Protein AF-A0A1B6MHZ1-F1 (afdb_monomer)

Secondary structure (DSSP, 8-state):
----SSS----S---HHHHHHHHTHHHHHHHHHHHHHT---------------------HHHHHHHHHHHHHHHHHHHHHHHHHHHHHHHHHHHS-HHHHHHHTT--SSHHHHHHHHHHHHHHHHHHHGGGHHHHHHHHHHHHHHHHHHHHHHHHHHSTT-HHHHHHHHHHHHHHHHHHHHHHHHHHHS-HHHHHHHHHHHHSTT--S-HHHHHHHHHHHHHHHHHHHTS-HHHHHTT----PPPPP-

Organism: NCBI:txid36148

Sequence (248 aa):
MNYHSSFKIFRVLHSSCYQRLCLSQLVGIQNVLCPVQNRPICLSKSCRGIATQKSTAVDGNIFKRTLKKIKFYTIDKSRMKVLGYYLYESVADKVPHIWFFKEMSLPDTFNSWFLVTELHVWMLMVKAMELGNNGRVIRNYIVEAMWADVSMKSRKLGAENYSAAREQTKLLGDQFQAALVTYDEGLLSDDKVLASALWRRFFERSCNDPKNLETMVKYVRMQMKYLDNLTEEDYRACHIKWLPPEKT

Mean predicted aligned error: 11.42 Å

Structure (mmCIF, N/CA/C/O backbone):
data_AF-A0A1B6MHZ1-F1
#
_entry.id   AF-A0A1B6MHZ1-F1
#
loop_
_atom_site.group_PDB
_atom_site.id
_atom_site.type_symbol
_atom_site.label_atom_id
_atom_site.label_alt_id
_atom_site.label_comp_id
_atom_site.label_asym_id
_atom_site.label_entity_id
_atom_site.label_seq_id
_atom_site.pdbx_PDB_ins_code
_atom_site.Cartn_x
_atom_site.Cartn_y
_atom_site.Cartn_z
_atom_site.occupancy
_atom_site.B_iso_or_equiv
_atom_site.auth_seq_id
_atom_site.auth_comp_id
_atom_site.auth_asym_id
_atom_site.auth_atom_id
_atom_site.pdbx_PDB_model_num
ATOM 1 N N . MET A 1 1 ? 17.090 -32.712 19.665 1.00 34.84 1 MET A N 1
ATOM 2 C CA . MET A 1 1 ? 17.072 -31.235 19.553 1.00 34.84 1 MET A CA 1
ATOM 3 C C . MET A 1 1 ? 15.892 -30.851 18.671 1.00 34.84 1 MET A C 1
ATOM 5 O O . MET A 1 1 ? 15.762 -31.384 17.580 1.00 34.84 1 MET A O 1
ATOM 9 N N . ASN A 1 2 ? 14.957 -30.080 19.225 1.00 26.25 2 ASN A N 1
ATOM 10 C CA . ASN A 1 2 ? 13.559 -30.003 18.790 1.00 26.25 2 ASN A CA 1
ATOM 11 C C . ASN A 1 2 ? 13.337 -29.114 17.550 1.00 26.25 2 ASN A C 1
ATOM 13 O O . ASN A 1 2 ? 13.492 -27.902 17.632 1.00 26.25 2 ASN A O 1
ATOM 17 N N . TYR A 1 3 ? 12.850 -29.705 16.452 1.00 29.92 3 TYR A N 1
ATOM 18 C CA . TYR A 1 3 ? 12.348 -29.023 15.241 1.00 29.92 3 TYR A CA 1
ATOM 19 C C . TYR A 1 3 ? 10.860 -28.613 15.341 1.00 29.92 3 TYR A C 1
ATOM 21 O O . TYR A 1 3 ? 10.184 -28.417 14.335 1.00 29.92 3 TYR A O 1
ATOM 29 N N . HIS A 1 4 ? 10.311 -28.502 16.554 1.00 26.34 4 HIS A N 1
ATOM 30 C CA . HIS A 1 4 ? 8.862 -28.375 16.769 1.00 26.34 4 HIS A CA 1
ATOM 31 C C . HIS A 1 4 ? 8.370 -26.950 17.089 1.00 26.34 4 HIS A C 1
ATOM 33 O O . HIS A 1 4 ? 7.210 -26.768 17.452 1.00 26.34 4 HIS A O 1
ATOM 39 N N . SER A 1 5 ? 9.220 -25.929 16.916 1.00 27.47 5 SER A N 1
ATOM 40 C CA . SER A 1 5 ? 8.902 -24.549 17.328 1.00 27.47 5 SER A CA 1
ATOM 41 C C . SER A 1 5 ? 8.625 -23.550 16.192 1.00 27.47 5 SER A C 1
ATOM 43 O O . SER A 1 5 ? 8.200 -22.440 16.493 1.00 27.47 5 SER A O 1
ATOM 45 N N . SER A 1 6 ? 8.774 -23.903 14.907 1.00 30.80 6 SER A N 1
ATOM 46 C CA . SER A 1 6 ? 8.676 -22.909 13.808 1.00 30.80 6 SER A CA 1
ATOM 47 C C . SER A 1 6 ? 7.353 -22.855 13.031 1.00 30.80 6 SER A C 1
ATOM 49 O O . SER A 1 6 ? 7.231 -22.046 12.121 1.00 30.80 6 SER A O 1
ATOM 51 N N . PHE A 1 7 ? 6.330 -23.640 13.383 1.00 29.94 7 PHE A N 1
ATOM 52 C CA . PHE A 1 7 ? 5.068 -23.685 12.613 1.00 29.94 7 PHE A CA 1
ATOM 53 C C . PHE A 1 7 ? 3.842 -23.069 13.313 1.00 29.94 7 PHE A C 1
ATOM 55 O O . PHE A 1 7 ? 2.716 -23.219 12.846 1.00 29.94 7 PHE A O 1
ATOM 62 N N . LYS A 1 8 ? 4.031 -22.328 14.413 1.00 28.33 8 LYS A N 1
ATOM 63 C CA . LYS A 1 8 ? 2.938 -21.665 15.158 1.00 28.33 8 LYS A CA 1
ATOM 64 C C . LYS A 1 8 ? 2.887 -20.141 14.950 1.00 28.33 8 LYS A C 1
ATOM 66 O O . LYS A 1 8 ? 2.736 -19.396 15.910 1.00 28.33 8 LYS A O 1
ATOM 71 N N . ILE A 1 9 ? 2.988 -19.671 13.703 1.00 36.91 9 ILE A N 1
ATOM 72 C CA . ILE A 1 9 ? 2.700 -18.261 13.334 1.00 36.91 9 ILE A CA 1
ATOM 73 C C . ILE A 1 9 ? 1.233 -18.082 12.864 1.00 36.91 9 ILE A C 1
ATOM 75 O O . ILE A 1 9 ? 0.748 -16.971 12.671 1.00 36.91 9 ILE A O 1
ATOM 79 N N . PHE A 1 10 ? 0.463 -19.168 12.765 1.00 38.47 10 PHE A N 1
ATOM 80 C CA . PHE A 1 10 ? -0.905 -19.157 12.244 1.00 38.47 10 PHE A CA 1
ATOM 81 C C . PHE A 1 10 ? -1.965 -19.031 13.343 1.00 38.47 10 PHE A C 1
ATOM 83 O O . PHE A 1 10 ? -2.423 -20.050 13.858 1.00 38.47 10 PHE A O 1
ATOM 90 N N . ARG A 1 11 ? -2.365 -17.793 13.696 1.00 36.94 11 ARG A N 1
ATOM 91 C CA . ARG A 1 11 ? -3.705 -17.481 14.266 1.00 36.94 11 ARG A CA 1
ATOM 92 C C . ARG A 1 11 ? -4.029 -15.986 14.466 1.00 36.94 11 ARG A C 1
ATOM 94 O O . ARG A 1 11 ? -4.792 -15.657 15.364 1.00 36.94 11 ARG A O 1
ATOM 101 N N . VAL A 1 12 ? -3.486 -15.063 13.668 1.00 42.44 12 VAL A N 1
ATOM 102 C CA . VAL A 1 12 ? -3.711 -13.620 13.929 1.00 42.44 12 VAL A CA 1
ATOM 103 C C . VAL A 1 12 ? -5.067 -13.097 13.411 1.00 42.44 12 VAL A C 1
ATOM 105 O O . VAL A 1 12 ? -5.604 -12.170 13.994 1.00 42.44 12 VAL A O 1
ATOM 108 N N . LEU A 1 13 ? -5.710 -13.696 12.398 1.00 44.62 13 LEU A N 1
ATOM 109 C CA . LEU A 1 13 ? -6.802 -13.006 11.676 1.00 44.62 13 LEU A CA 1
ATOM 110 C C . LEU A 1 13 ? -8.110 -13.803 11.540 1.00 44.62 13 LEU A C 1
ATOM 112 O O . LEU A 1 13 ? -8.674 -13.904 10.456 1.00 44.62 13 LEU A O 1
ATOM 116 N N . HIS A 1 14 ? -8.634 -14.352 12.640 1.00 44.50 14 HIS A N 1
ATOM 117 C CA . HIS A 1 14 ? -9.940 -15.039 12.643 1.00 44.50 14 HIS A CA 1
ATOM 118 C C . HIS A 1 14 ? -11.071 -14.191 13.251 1.00 44.50 14 HIS A C 1
ATOM 120 O O . HIS A 1 14 ? -11.990 -14.714 13.882 1.00 44.50 14 HIS A O 1
ATOM 126 N N . SER A 1 15 ? -11.017 -12.867 13.081 1.00 45.00 15 SER A N 1
ATOM 127 C CA . SER A 1 15 ? -12.182 -12.020 13.334 1.00 45.00 15 SER A CA 1
ATOM 128 C C . SER A 1 15 ? -13.039 -11.988 12.074 1.00 45.00 15 SER A C 1
ATOM 130 O O . SER A 1 15 ? -12.616 -11.496 11.028 1.00 45.00 15 SER A O 1
ATOM 132 N N . SER A 1 16 ? -14.286 -12.447 12.187 1.00 40.91 16 SER A N 1
ATOM 133 C CA . SER A 1 16 ? -15.344 -12.347 11.168 1.00 40.91 16 SER A CA 1
ATOM 134 C C . SER A 1 16 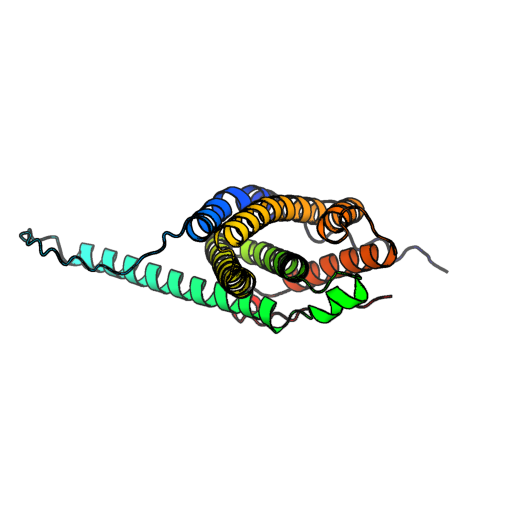? -15.592 -10.916 10.648 1.00 40.91 16 SER A C 1
ATOM 136 O O . SER A 1 16 ? -16.350 -10.724 9.694 1.00 40.91 16 SER A O 1
ATOM 138 N N . CYS A 1 17 ? -14.953 -9.913 11.262 1.00 41.97 17 CYS A N 1
ATOM 139 C CA . CYS A 1 17 ? -14.875 -8.539 10.791 1.00 41.97 17 CYS A CA 1
ATOM 140 C C . CYS A 1 17 ? -14.034 -8.421 9.499 1.00 41.97 17 CYS A C 1
AT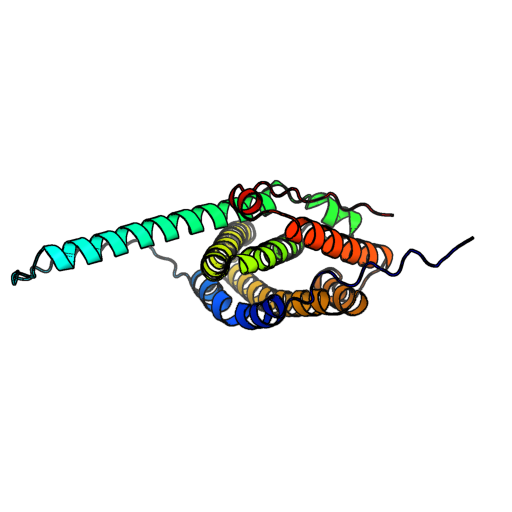OM 142 O O . CYS A 1 17 ? -14.541 -7.899 8.508 1.00 41.97 17 CYS A O 1
ATOM 144 N N . TYR A 1 18 ? -12.814 -8.979 9.436 1.00 48.97 18 TYR A N 1
ATOM 145 C CA . TYR A 1 18 ? -11.922 -8.829 8.266 1.00 48.97 18 TYR A CA 1
ATOM 146 C C . TYR A 1 18 ? -12.472 -9.491 6.999 1.00 48.97 18 TYR A C 1
ATOM 148 O O . TYR A 1 18 ? -12.428 -8.891 5.924 1.00 48.97 18 TYR A O 1
ATOM 156 N N . GLN A 1 19 ? -13.082 -10.674 7.125 1.00 40.59 19 GLN A N 1
ATOM 157 C CA . GLN A 1 19 ? -13.708 -11.383 6.000 1.00 40.59 19 GLN A CA 1
ATOM 158 C C . GLN A 1 19 ? -14.839 -10.577 5.335 1.00 40.59 19 GLN A C 1
ATOM 160 O O . GLN A 1 19 ? -14.971 -10.596 4.114 1.00 40.59 19 GLN A O 1
ATOM 165 N N . ARG A 1 20 ? -15.636 -9.818 6.105 1.00 42.94 20 ARG A N 1
ATOM 166 C CA . ARG A 1 20 ? -16.664 -8.919 5.538 1.00 42.94 20 ARG A CA 1
ATOM 167 C C . ARG A 1 20 ? -16.081 -7.607 5.007 1.00 42.94 20 ARG A C 1
ATOM 169 O O . ARG A 1 20 ? -16.671 -6.995 4.118 1.00 42.94 20 ARG A O 1
ATOM 176 N N . LEU A 1 21 ? -14.953 -7.148 5.552 1.00 49.34 21 LEU A N 1
ATOM 177 C CA . LEU A 1 21 ? -14.320 -5.880 5.178 1.00 49.34 21 LEU A CA 1
ATOM 178 C C . LEU A 1 21 ? -13.600 -5.975 3.821 1.00 49.34 21 LEU A C 1
ATOM 180 O O . LEU A 1 21 ? -13.764 -5.052 3.020 1.00 49.34 21 LEU A O 1
ATOM 184 N N . CYS A 1 22 ? -12.917 -7.091 3.539 1.00 49.44 22 CYS A N 1
ATOM 185 C CA . CYS A 1 22 ? -12.201 -7.394 2.289 1.00 49.44 22 CYS A CA 1
ATOM 186 C C . CYS A 1 22 ? -13.099 -7.294 1.033 1.00 49.44 22 CYS A C 1
ATOM 188 O O . CYS A 1 22 ? -12.848 -6.487 0.138 1.00 49.44 22 CYS A O 1
ATOM 190 N N . LEU A 1 23 ? -14.242 -7.992 1.007 1.00 45.66 23 LEU A N 1
ATOM 191 C CA . LEU A 1 23 ? -15.153 -7.989 -0.153 1.00 45.66 23 LEU A CA 1
ATOM 192 C C . LEU A 1 23 ? -15.832 -6.625 -0.402 1.00 45.66 23 LEU A C 1
ATOM 194 O O . LEU A 1 23 ? -16.291 -6.341 -1.506 1.00 45.66 23 LEU A O 1
ATOM 198 N N . SER A 1 24 ? -15.870 -5.745 0.608 1.00 50.06 24 SER A N 1
ATOM 199 C CA . SER A 1 24 ? -16.465 -4.401 0.512 1.00 50.06 24 SER A CA 1
ATOM 200 C C . SER A 1 24 ? -15.497 -3.311 0.024 1.00 50.06 24 SER A C 1
ATOM 202 O O . SER A 1 24 ? -15.879 -2.138 -0.069 1.00 50.06 24 SER A O 1
ATOM 204 N N . GLN A 1 25 ? -14.234 -3.656 -0.256 1.00 53.06 25 GLN A N 1
ATOM 205 C CA . GLN A 1 25 ? -13.222 -2.693 -0.695 1.00 53.06 25 GLN A CA 1
ATOM 206 C C . GLN A 1 25 ? -13.478 -2.188 -2.126 1.00 53.06 25 GLN A C 1
ATOM 208 O O . GLN A 1 25 ? -13.427 -0.979 -2.354 1.00 53.06 25 GLN A O 1
ATOM 213 N N . LEU A 1 26 ? -13.857 -3.068 -3.057 1.00 53.00 26 LEU A N 1
ATOM 214 C CA . LEU A 1 26 ? -13.922 -2.757 -4.495 1.00 53.00 26 LEU A CA 1
ATOM 215 C C . LEU A 1 26 ? -14.947 -1.664 -4.855 1.00 53.00 26 LEU A C 1
ATOM 217 O O . LEU A 1 26 ? -14.612 -0.701 -5.545 1.00 53.00 26 LEU A O 1
ATOM 221 N N . VAL A 1 27 ? -16.175 -1.742 -4.326 1.00 51.81 27 VAL A N 1
ATOM 222 C CA . VAL A 1 27 ? -17.260 -0.790 -4.663 1.00 51.81 27 VAL A CA 1
ATOM 223 C C . VAL A 1 27 ? -16.934 0.636 -4.196 1.00 51.81 27 VAL A C 1
ATOM 225 O O . VAL A 1 27 ? -17.262 1.623 -4.853 1.00 51.81 27 VAL A O 1
ATOM 228 N N . GLY A 1 28 ? -16.257 0.769 -3.051 1.00 53.50 28 GLY A N 1
ATOM 229 C CA . GLY A 1 28 ? -15.839 2.071 -2.530 1.00 53.50 28 GLY A CA 1
ATOM 230 C C . GLY A 1 28 ? -14.651 2.664 -3.285 1.00 53.50 28 GLY A C 1
ATOM 231 O O . GLY A 1 28 ? -14.588 3.880 -3.450 1.00 53.50 28 GLY A O 1
ATOM 232 N N . ILE A 1 29 ? -13.730 1.820 -3.755 1.00 55.66 29 ILE A N 1
ATOM 233 C CA . ILE A 1 29 ? -12.496 2.259 -4.409 1.00 55.66 29 ILE A CA 1
ATOM 234 C C . ILE A 1 29 ? -12.732 2.637 -5.874 1.00 55.66 29 ILE A C 1
ATOM 236 O O . ILE A 1 29 ? -12.160 3.626 -6.326 1.00 55.66 29 ILE A O 1
ATOM 240 N N . GLN A 1 30 ? -13.633 1.958 -6.594 1.00 56.00 30 GLN A N 1
ATOM 241 C CA . GLN A 1 30 ? -14.040 2.373 -7.947 1.00 56.00 30 GLN A CA 1
ATOM 242 C C . GLN A 1 30 ? -14.527 3.833 -7.982 1.00 56.00 30 GLN A C 1
ATOM 244 O O . GLN A 1 30 ? -14.142 4.598 -8.863 1.00 56.00 30 GLN A O 1
ATOM 249 N N . ASN A 1 31 ? -15.269 4.267 -6.958 1.00 52.09 31 ASN A N 1
ATOM 250 C CA . ASN A 1 31 ? -15.732 5.653 -6.831 1.00 52.09 31 ASN A CA 1
ATOM 251 C C . ASN A 1 31 ? -14.603 6.676 -6.576 1.00 52.09 31 ASN A C 1
ATOM 253 O O . ASN A 1 31 ? -14.802 7.863 -6.827 1.00 52.09 31 ASN A O 1
ATOM 257 N N . VAL A 1 32 ? -13.428 6.246 -6.097 1.00 56.72 32 VAL A N 1
ATOM 258 C CA . VAL A 1 32 ? -12.228 7.090 -5.907 1.00 56.72 32 VAL A CA 1
ATOM 259 C C . VAL A 1 32 ? -11.316 7.045 -7.141 1.00 56.72 32 VAL A C 1
ATOM 261 O O . VAL A 1 32 ? -10.732 8.061 -7.515 1.00 56.72 32 VAL A O 1
ATOM 264 N N . LEU A 1 33 ? -11.240 5.891 -7.808 1.00 55.97 33 LEU A N 1
ATOM 265 C CA . LEU A 1 33 ? -10.479 5.673 -9.040 1.00 55.97 33 LEU A CA 1
ATOM 266 C C . LEU A 1 33 ? -11.044 6.477 -10.216 1.00 55.97 33 LEU A C 1
ATOM 268 O O . LEU A 1 33 ? -10.302 7.192 -10.893 1.00 55.97 33 LEU A O 1
ATOM 272 N N . CYS A 1 34 ? -12.360 6.416 -10.442 1.00 50.91 34 CYS A N 1
ATOM 273 C CA . CYS A 1 34 ? -12.983 7.024 -11.619 1.00 50.91 34 CYS A CA 1
ATOM 274 C C . CYS A 1 34 ? -12.780 8.554 -11.723 1.00 50.91 34 CYS A C 1
ATOM 276 O O . CYS A 1 34 ? -12.429 9.015 -12.810 1.00 50.91 34 CYS A O 1
ATOM 278 N N . PRO A 1 35 ? -12.919 9.371 -10.656 1.00 50.03 35 PRO A N 1
ATOM 279 C CA . PRO A 1 35 ? -12.680 10.817 -10.726 1.00 50.03 35 PRO A CA 1
ATOM 280 C C . PRO A 1 35 ? -11.219 11.201 -10.982 1.00 50.03 35 PRO A C 1
ATOM 282 O O . PRO A 1 35 ? -10.955 12.290 -11.492 1.00 50.03 35 PRO A O 1
ATOM 285 N N . VAL A 1 36 ? -10.259 10.346 -10.609 1.00 48.38 36 VAL A N 1
ATOM 286 C CA . VAL A 1 36 ? -8.835 10.588 -10.882 1.00 48.38 36 VAL A CA 1
ATOM 287 C C . VAL A 1 36 ? -8.483 10.183 -12.316 1.00 48.38 36 VAL A C 1
ATOM 289 O O . VAL A 1 36 ? -7.811 10.942 -13.008 1.00 48.38 36 VAL A O 1
ATOM 292 N N . GLN A 1 37 ? -9.019 9.061 -12.801 1.00 47.81 37 GLN A N 1
ATOM 293 C CA . GLN A 1 37 ? -8.809 8.554 -14.166 1.00 47.81 37 GLN A CA 1
ATOM 294 C C . GLN A 1 37 ? -9.554 9.359 -15.257 1.00 47.81 37 GLN A C 1
ATOM 296 O O . GLN A 1 37 ? -9.123 9.395 -16.416 1.00 47.81 37 GLN A O 1
ATOM 301 N N . ASN A 1 38 ? -10.661 10.022 -14.897 1.00 45.50 38 ASN A N 1
ATOM 302 C CA . ASN A 1 38 ? -11.518 10.791 -15.811 1.00 45.50 38 ASN A CA 1
ATOM 303 C C . ASN A 1 38 ? -11.588 12.290 -15.497 1.00 45.50 38 ASN A C 1
ATOM 305 O O . ASN A 1 38 ? -12.514 12.956 -15.958 1.00 45.50 38 ASN A O 1
ATOM 309 N N . ARG A 1 39 ? -10.641 12.847 -14.731 1.00 46.53 39 ARG A N 1
ATOM 310 C CA . ARG A 1 39 ? -10.655 14.283 -14.426 1.00 46.53 39 ARG A CA 1
ATOM 311 C C . ARG A 1 39 ? -10.520 15.087 -15.738 1.00 46.53 39 ARG A C 1
ATOM 313 O O . ARG A 1 39 ? -9.490 14.957 -16.402 1.00 46.53 39 ARG A O 1
ATOM 320 N N . PRO A 1 40 ? -11.527 15.884 -16.149 1.00 37.84 40 PRO A N 1
ATOM 321 C CA . PRO A 1 40 ? -11.420 16.689 -17.359 1.00 37.84 40 PRO A CA 1
ATOM 322 C C . PRO A 1 40 ? -10.354 17.774 -17.176 1.00 37.84 40 PRO A C 1
ATOM 324 O O . PRO A 1 40 ? -10.155 18.292 -16.073 1.00 37.84 40 PRO A O 1
ATOM 327 N N . ILE A 1 41 ? -9.675 18.129 -18.270 1.00 40.53 41 ILE A N 1
ATOM 328 C CA . ILE A 1 41 ? -8.767 19.278 -18.328 1.00 40.53 41 ILE A CA 1
ATOM 329 C C . ILE A 1 41 ? -9.628 20.535 -18.178 1.00 40.53 41 ILE A C 1
ATOM 331 O O . ILE A 1 41 ? -10.170 21.054 -19.150 1.00 40.53 41 ILE A O 1
ATOM 335 N N . CYS A 1 42 ? -9.805 21.018 -16.952 1.00 36.41 42 CYS A N 1
ATOM 336 C CA . CYS A 1 42 ? -10.479 22.290 -16.733 1.00 36.41 42 CYS A CA 1
ATOM 337 C C . CYS A 1 42 ? -9.502 23.440 -17.004 1.00 36.41 42 CYS A C 1
ATOM 339 O O . CYS A 1 42 ? -8.763 23.861 -16.115 1.00 36.41 42 CYS A O 1
ATOM 341 N N . LEU A 1 43 ? -9.543 23.979 -18.227 1.00 36.59 43 LEU A N 1
ATOM 342 C CA . LEU A 1 43 ? -9.277 25.398 -18.463 1.00 36.59 43 LEU A CA 1
ATOM 343 C C . LEU A 1 43 ? -10.371 26.187 -17.738 1.00 36.59 43 LEU A C 1
ATOM 345 O O . LEU A 1 43 ? -11.563 25.993 -17.977 1.00 36.59 43 LEU A O 1
ATOM 349 N N . SER A 1 44 ? -9.967 27.039 -16.804 1.00 32.00 44 SER A N 1
ATOM 350 C CA . SER A 1 44 ? -10.877 27.863 -16.022 1.00 32.00 44 SER A CA 1
ATOM 351 C C . SER A 1 44 ? -11.709 28.773 -16.931 1.00 32.00 44 SER A C 1
ATOM 353 O O . SER A 1 44 ? -11.193 29.665 -17.600 1.00 32.00 44 SER A O 1
ATOM 355 N N . LYS A 1 45 ? -13.033 28.607 -16.905 1.00 33.59 45 LYS A N 1
ATOM 356 C CA . LYS A 1 45 ? -13.968 29.694 -17.209 1.00 33.59 45 LYS A CA 1
ATOM 357 C C . LYS A 1 45 ? -15.015 29.749 -16.107 1.00 33.59 45 LYS A C 1
ATOM 359 O O . LYS A 1 45 ? -15.867 28.879 -15.972 1.00 33.59 45 LYS A O 1
ATOM 364 N N . SER A 1 46 ? -14.865 30.770 -15.272 1.00 29.17 46 SER A N 1
ATOM 365 C CA . SER A 1 46 ? -15.816 31.154 -14.237 1.00 29.17 46 SER A CA 1
ATOM 366 C C . SER A 1 46 ? -17.022 31.810 -14.905 1.00 29.17 46 SER A C 1
ATOM 368 O O . SER A 1 46 ? -16.885 32.875 -15.504 1.00 29.17 46 SER A O 1
ATOM 370 N N . CYS A 1 47 ? -18.197 31.193 -14.798 1.00 30.89 47 CYS A N 1
ATOM 371 C CA . CYS A 1 47 ? -19.468 31.848 -15.090 1.00 30.89 47 CYS A CA 1
ATOM 372 C C . CYS A 1 47 ? -20.160 32.152 -13.758 1.00 30.89 47 CYS A C 1
ATOM 374 O O . CYS A 1 47 ? -20.624 31.252 -13.059 1.00 30.89 47 CYS A O 1
ATOM 376 N N . ARG A 1 48 ? -20.203 33.440 -13.401 1.00 29.36 48 ARG A N 1
ATOM 377 C CA . ARG A 1 48 ? -21.049 33.978 -12.332 1.00 29.36 48 ARG A CA 1
ATOM 378 C C . ARG A 1 48 ? -22.444 34.221 -12.907 1.00 29.36 48 ARG A C 1
ATOM 380 O O . ARG A 1 48 ? -22.602 35.087 -13.759 1.00 29.36 48 ARG A O 1
ATOM 387 N N . GLY A 1 49 ? -23.435 33.478 -12.425 1.00 29.58 49 GLY A N 1
ATOM 388 C CA . GLY A 1 49 ? -24.855 33.775 -12.607 1.00 29.58 49 GLY A CA 1
ATOM 389 C C . GLY A 1 49 ? -25.489 34.004 -11.239 1.00 29.58 49 GLY A C 1
ATOM 390 O O . GLY A 1 49 ? -25.444 33.122 -10.386 1.00 29.58 49 GLY A O 1
ATOM 391 N N . ILE A 1 50 ? -26.017 35.206 -11.015 1.00 37.44 50 ILE A N 1
ATOM 392 C CA . ILE A 1 50 ? -26.754 35.592 -9.807 1.00 37.44 50 ILE A CA 1
ATOM 393 C C . ILE A 1 50 ? -28.218 35.198 -10.020 1.00 37.44 50 ILE A C 1
ATOM 395 O O . ILE A 1 50 ? -28.822 35.624 -11.000 1.00 37.44 50 ILE A O 1
ATOM 399 N N . ALA A 1 51 ? -28.794 34.423 -9.100 1.00 32.50 51 ALA A N 1
ATOM 400 C CA . ALA A 1 51 ? -30.234 34.200 -9.033 1.00 32.50 51 ALA A CA 1
ATOM 401 C C . ALA A 1 51 ? -30.735 34.485 -7.611 1.00 32.50 51 ALA A C 1
ATOM 403 O O . ALA A 1 51 ? -30.336 33.842 -6.641 1.00 32.50 51 ALA A O 1
ATOM 404 N N . THR A 1 52 ? -31.598 35.490 -7.513 1.00 36.41 52 THR A N 1
ATOM 405 C CA . THR A 1 52 ? -32.295 35.949 -6.310 1.00 36.41 52 THR A CA 1
ATOM 406 C C . THR A 1 52 ? -33.494 35.039 -6.036 1.00 36.41 52 THR A C 1
ATOM 408 O O . THR A 1 52 ? -34.308 34.846 -6.937 1.00 36.41 52 THR A O 1
ATOM 411 N N . GLN A 1 53 ? -33.671 34.532 -4.809 1.00 34.88 53 GLN A N 1
ATOM 412 C CA . GLN A 1 53 ? -34.954 33.951 -4.382 1.00 34.88 53 GLN A CA 1
ATOM 413 C C . GLN A 1 53 ? -35.350 34.354 -2.956 1.00 34.88 53 GLN A C 1
ATOM 415 O O . GLN A 1 53 ? -34.521 34.481 -2.057 1.00 34.88 53 GLN A O 1
ATOM 420 N N . LYS A 1 54 ? -36.661 34.598 -2.826 1.00 32.03 54 LYS A N 1
ATOM 421 C CA . LYS A 1 54 ? -37.415 35.148 -1.693 1.00 32.03 54 LYS A CA 1
ATOM 422 C C . LYS A 1 54 ? -37.396 34.232 -0.464 1.00 32.03 54 LYS A C 1
ATOM 424 O O . LYS A 1 54 ? -37.554 33.021 -0.580 1.00 32.03 54 LYS A O 1
ATOM 429 N N . SER A 1 55 ? -37.282 34.846 0.713 1.00 32.75 55 SER A N 1
ATOM 430 C CA . SER A 1 55 ? -37.369 34.206 2.025 1.00 32.75 55 SER A CA 1
ATOM 431 C C . SER A 1 55 ? -38.816 33.868 2.398 1.00 32.75 55 SER A C 1
ATOM 433 O O . SER A 1 55 ? -39.684 34.737 2.437 1.00 32.75 55 SER A O 1
ATOM 435 N N . THR A 1 56 ? -39.065 32.608 2.746 1.00 37.19 56 THR A N 1
ATOM 436 C CA . THR A 1 56 ? -40.154 32.229 3.656 1.00 37.19 56 THR A CA 1
ATOM 437 C C . THR A 1 56 ? -39.517 31.833 4.986 1.00 37.19 56 THR A C 1
ATOM 439 O O . THR A 1 56 ? -38.476 31.174 5.017 1.00 37.19 56 THR A O 1
ATOM 442 N N . ALA A 1 57 ? -40.065 32.346 6.088 1.00 48.69 57 ALA A N 1
ATOM 443 C CA . ALA A 1 57 ? -39.491 32.206 7.420 1.00 48.69 57 ALA A CA 1
ATOM 444 C C . ALA A 1 57 ? -39.545 30.739 7.877 1.00 48.69 57 ALA A C 1
ATOM 446 O O . ALA A 1 57 ? -40.603 30.228 8.231 1.00 48.69 57 ALA A O 1
ATOM 447 N N . VAL A 1 58 ? -38.391 30.068 7.860 1.00 51.38 58 VAL A N 1
ATOM 448 C CA . VAL A 1 58 ? -38.206 28.744 8.465 1.00 51.38 58 VAL A CA 1
ATOM 449 C C . VAL A 1 58 ? -37.658 28.929 9.876 1.00 51.38 58 VAL A C 1
ATOM 451 O O . VAL A 1 58 ? -36.674 29.641 10.082 1.00 51.38 58 VAL A O 1
ATOM 454 N N . ASP A 1 59 ? -38.298 28.266 10.839 1.00 55.22 59 ASP A N 1
ATOM 455 C CA . ASP A 1 59 ? -37.985 28.300 12.266 1.00 55.22 59 ASP A CA 1
ATOM 456 C C . ASP A 1 59 ? -36.479 28.150 12.551 1.00 55.22 59 ASP A C 1
ATOM 458 O O . ASP A 1 59 ? -35.851 27.104 12.323 1.00 55.22 59 ASP A O 1
ATOM 462 N N . GLY A 1 60 ? -35.880 29.217 13.087 1.00 60.00 60 GLY A N 1
ATOM 463 C CA . GLY A 1 60 ? -34.430 29.357 13.234 1.00 60.00 60 GLY A CA 1
ATOM 464 C C . GLY A 1 60 ? -33.779 28.307 14.141 1.00 60.00 60 GLY A C 1
ATOM 465 O O . GLY A 1 60 ? -32.565 28.111 14.077 1.00 60.00 60 GLY A O 1
ATOM 466 N N . ASN A 1 61 ? -34.554 27.594 14.963 1.00 65.50 61 ASN A N 1
ATOM 467 C CA . ASN A 1 61 ? -34.042 26.567 15.871 1.00 65.50 61 ASN A CA 1
ATOM 468 C C . ASN A 1 61 ? -33.763 25.222 15.173 1.00 65.50 61 ASN A C 1
ATOM 470 O O . ASN A 1 61 ? -32.794 24.540 15.517 1.00 65.50 61 ASN A O 1
ATOM 474 N N . ILE A 1 62 ? -34.555 24.858 14.159 1.00 67.50 62 ILE A N 1
ATOM 475 C CA . ILE A 1 62 ? -34.331 23.647 13.352 1.00 67.50 62 ILE A CA 1
ATOM 476 C C . ILE A 1 62 ? -33.140 23.879 12.422 1.00 67.50 62 ILE A C 1
ATOM 478 O O . ILE A 1 62 ? -32.208 23.074 12.394 1.00 67.50 62 ILE A O 1
ATOM 482 N N . PHE A 1 63 ? -33.103 25.036 11.754 1.00 74.38 63 PHE A N 1
ATOM 483 C CA . PHE A 1 63 ? -32.006 25.392 10.855 1.00 74.38 63 PHE A CA 1
ATOM 484 C C . PHE A 1 63 ? -30.656 25.463 11.582 1.00 74.38 63 PHE A C 1
ATOM 486 O O . PHE A 1 63 ? -29.671 24.915 11.094 1.00 74.38 63 PHE A O 1
ATOM 493 N N . LYS A 1 64 ? -30.596 26.043 12.791 1.00 67.38 64 LYS A N 1
ATOM 494 C CA . LYS A 1 64 ? -29.363 26.084 13.604 1.00 67.38 64 LYS A CA 1
ATOM 495 C C . LYS A 1 64 ? -28.865 24.690 14.003 1.00 67.38 64 LYS A C 1
ATOM 497 O O . LYS A 1 64 ? -27.660 24.438 13.942 1.00 67.38 64 LYS A O 1
ATOM 502 N N . ARG A 1 65 ? -29.762 23.768 14.379 1.00 66.50 65 ARG A N 1
ATOM 503 C CA . ARG A 1 65 ? -29.401 22.376 14.723 1.00 66.50 65 ARG A CA 1
ATOM 504 C C . ARG A 1 65 ? -28.874 21.619 13.504 1.00 66.50 65 ARG A C 1
ATOM 506 O O . ARG A 1 65 ? -27.851 20.943 13.607 1.00 66.50 65 ARG A O 1
ATOM 513 N N . THR A 1 66 ? -29.525 21.781 12.355 1.00 72.38 66 THR A N 1
ATOM 514 C CA . THR A 1 66 ? -29.107 21.169 11.087 1.00 72.38 66 THR A CA 1
ATOM 515 C C . THR A 1 66 ? -27.769 21.740 10.609 1.00 72.38 66 THR A C 1
ATOM 517 O O . THR A 1 66 ? -26.862 20.975 10.294 1.00 72.38 66 THR A O 1
ATOM 520 N N . LEU A 1 67 ? -27.570 23.060 10.677 1.00 70.69 67 LEU A N 1
ATOM 521 C CA . LEU A 1 67 ? -26.300 23.717 10.343 1.00 70.69 67 LEU A CA 1
ATOM 522 C C . LEU A 1 67 ? -25.147 23.286 11.257 1.00 70.69 67 LEU A C 1
ATOM 524 O O . LEU A 1 67 ? -24.033 23.095 10.776 1.00 70.69 67 LEU A O 1
ATOM 528 N N . LYS A 1 68 ? -25.386 23.101 12.563 1.00 66.44 68 LYS A N 1
ATOM 529 C CA . LYS A 1 68 ? -24.358 22.615 13.500 1.00 66.44 68 LYS A CA 1
ATOM 530 C C . LYS A 1 68 ? -23.938 21.179 13.176 1.00 66.44 68 LYS A C 1
ATOM 532 O O . LYS A 1 68 ? -22.744 20.892 13.186 1.00 66.44 68 LYS A O 1
ATOM 537 N N . LYS A 1 69 ? -24.895 20.304 12.844 1.00 62.19 69 LYS A N 1
ATOM 538 C CA . LYS A 1 69 ? -24.615 18.930 12.391 1.00 62.19 69 LYS A CA 1
ATOM 539 C C . LYS A 1 69 ? -23.832 18.918 11.078 1.00 62.19 69 LYS A C 1
ATOM 541 O O . LYS A 1 69 ? -22.845 18.199 10.984 1.00 62.19 69 LYS A O 1
ATOM 546 N N . ILE A 1 70 ? -24.215 19.762 10.115 1.00 68.12 70 ILE A N 1
ATOM 547 C CA . ILE A 1 70 ? -23.488 19.925 8.849 1.00 68.12 70 ILE A CA 1
ATOM 548 C C . ILE A 1 70 ? -22.056 20.404 9.117 1.00 68.12 70 ILE A C 1
ATOM 550 O O . ILE A 1 70 ? -21.118 19.769 8.648 1.00 68.12 70 ILE A O 1
ATOM 554 N N . LYS A 1 71 ? -21.862 21.453 9.930 1.00 65.50 71 LYS A N 1
ATOM 555 C CA . LYS A 1 71 ? -20.523 21.954 10.286 1.00 65.50 71 LYS A CA 1
ATOM 556 C C . LYS A 1 71 ? -19.667 20.884 10.967 1.00 65.50 71 LYS A C 1
ATOM 558 O O . LYS A 1 71 ? -18.532 20.673 10.550 1.00 65.50 71 LYS A O 1
ATOM 563 N N . PHE A 1 72 ? -20.203 20.179 11.965 1.00 59.91 72 PHE A N 1
ATOM 564 C CA . PHE A 1 72 ? -19.479 19.110 12.659 1.00 59.91 72 PHE A CA 1
ATOM 565 C C . PHE A 1 72 ? -19.069 17.985 11.698 1.00 59.91 72 PHE A C 1
ATOM 567 O O . PHE A 1 72 ? -17.899 17.623 11.652 1.00 59.91 72 PHE A O 1
ATOM 574 N N . TYR A 1 73 ? -19.997 17.521 10.856 1.00 66.12 73 TYR A N 1
ATOM 575 C CA . TYR A 1 73 ? -19.721 16.516 9.829 1.00 66.12 73 TYR A CA 1
ATOM 576 C C . TYR A 1 73 ? -18.648 16.977 8.825 1.00 66.12 73 TYR A C 1
ATOM 578 O O . TYR A 1 73 ? -17.750 16.216 8.474 1.00 66.12 73 TYR A O 1
ATOM 586 N N . THR A 1 74 ? -18.684 18.242 8.386 1.00 68.94 74 THR A N 1
ATOM 587 C CA . THR A 1 74 ? -17.665 18.790 7.469 1.00 68.94 74 THR A CA 1
ATOM 588 C C . THR A 1 74 ? -16.280 18.929 8.107 1.00 68.94 74 THR A C 1
ATOM 590 O O . THR A 1 74 ? -15.273 18.743 7.420 1.00 68.94 74 THR A O 1
ATOM 593 N N . ILE A 1 75 ? -16.215 19.217 9.413 1.00 70.50 75 ILE A N 1
ATOM 594 C CA . ILE A 1 75 ? -14.958 19.273 10.173 1.00 70.50 75 ILE A CA 1
ATOM 595 C C . ILE A 1 75 ? -14.388 17.861 10.319 1.00 70.50 75 ILE A C 1
ATOM 597 O O . ILE A 1 75 ? -13.211 17.646 10.041 1.00 70.50 75 ILE A O 1
ATOM 601 N N . ASP A 1 76 ? -15.227 16.895 10.686 1.00 80.19 76 ASP A N 1
ATOM 602 C CA . ASP A 1 76 ? -14.845 15.492 10.852 1.00 80.19 76 ASP A CA 1
ATOM 603 C C . ASP A 1 76 ? -14.307 14.891 9.541 1.00 80.19 76 ASP A C 1
ATOM 605 O O . ASP A 1 76 ? -13.208 14.337 9.497 1.00 80.19 76 ASP A O 1
ATOM 609 N N . LYS A 1 77 ? -14.993 15.153 8.422 1.00 84.00 77 LYS A N 1
ATOM 610 C CA . LYS A 1 77 ? -14.537 14.760 7.081 1.00 84.00 77 LYS A CA 1
ATOM 611 C C . LYS A 1 77 ? -13.193 15.390 6.699 1.00 84.00 77 LYS A C 1
ATOM 613 O O . LYS A 1 77 ? -12.332 14.704 6.152 1.00 84.00 77 LYS A O 1
ATOM 618 N N . SER A 1 78 ? -12.991 16.676 6.994 1.00 88.50 78 SER A N 1
ATOM 619 C CA . SER A 1 78 ? -11.714 17.359 6.734 1.00 88.50 78 SER A CA 1
ATOM 620 C C . SER A 1 78 ? -10.571 16.764 7.559 1.00 88.50 78 SER A C 1
ATOM 622 O O . SER A 1 78 ? -9.485 16.549 7.029 1.00 88.50 78 SER A O 1
ATOM 624 N N . ARG A 1 79 ? -10.818 16.428 8.833 1.00 91.56 79 ARG A N 1
ATOM 625 C CA . ARG A 1 79 ? -9.828 15.764 9.697 1.00 91.56 79 ARG A CA 1
ATOM 626 C C . ARG A 1 79 ? -9.463 14.377 9.178 1.00 91.56 79 ARG A C 1
ATOM 628 O O . ARG A 1 79 ? -8.283 14.052 9.126 1.00 91.56 79 ARG A O 1
ATOM 635 N N . MET A 1 80 ? -10.446 13.587 8.743 1.00 92.31 80 MET A N 1
ATOM 636 C CA . MET A 1 80 ? -10.195 12.279 8.123 1.00 92.31 80 MET A CA 1
ATOM 637 C C . MET A 1 80 ? -9.428 12.394 6.808 1.00 92.31 80 MET A C 1
ATOM 639 O O . MET A 1 80 ? -8.591 11.540 6.527 1.00 92.31 80 MET A O 1
ATOM 643 N N . LYS A 1 81 ? -9.679 13.449 6.022 1.00 94.38 81 LYS A N 1
ATOM 644 C CA . LYS A 1 81 ? -8.898 13.735 4.815 1.00 94.38 81 LYS A CA 1
ATOM 645 C C . LYS A 1 81 ? -7.439 14.000 5.151 1.00 94.38 81 LYS A C 1
ATOM 647 O O . LYS A 1 81 ? -6.572 13.339 4.598 1.00 94.38 81 LYS A O 1
ATOM 652 N N . VAL A 1 82 ? -7.182 14.928 6.070 1.00 95.38 82 VAL A N 1
ATOM 653 C CA . VAL A 1 82 ? -5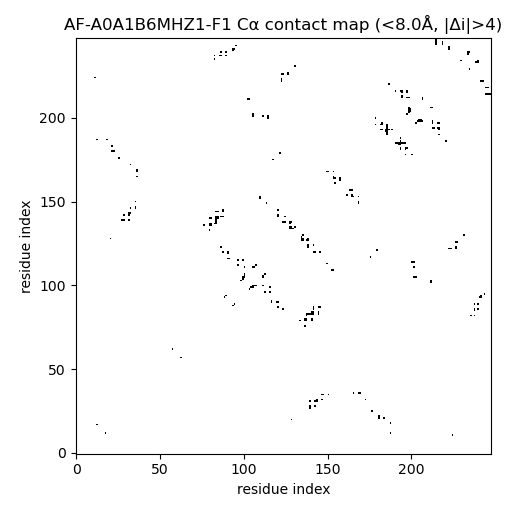.822 15.251 6.522 1.00 95.38 82 VAL A CA 1
ATOM 654 C C . VAL A 1 82 ? -5.116 13.997 7.043 1.00 95.38 82 VAL A C 1
ATOM 656 O O . VAL A 1 82 ? -4.005 13.706 6.617 1.00 95.38 82 VAL A O 1
ATOM 659 N N . LEU A 1 83 ? -5.796 13.202 7.874 1.00 96.12 83 LEU A N 1
ATOM 660 C CA . LEU A 1 83 ? -5.273 11.933 8.374 1.00 96.12 83 LEU A CA 1
ATOM 661 C C . LEU A 1 83 ? -4.927 10.952 7.241 1.00 96.12 83 LEU A C 1
ATOM 663 O O . LEU A 1 83 ? -3.824 10.425 7.214 1.00 96.12 83 LEU A O 1
ATOM 667 N N . GLY A 1 84 ? -5.832 10.726 6.284 1.00 96.25 84 GLY A N 1
ATOM 668 C CA . GLY A 1 84 ? -5.572 9.828 5.154 1.00 96.25 84 GLY A CA 1
ATOM 669 C C . GLY A 1 84 ? -4.363 10.251 4.311 1.00 96.25 84 GLY A C 1
ATOM 670 O O . GLY A 1 84 ? -3.591 9.401 3.876 1.00 96.25 84 GLY A O 1
ATOM 671 N N . TYR A 1 85 ? -4.159 11.558 4.135 1.00 97.19 85 TYR A N 1
ATOM 672 C CA . TYR A 1 85 ? -2.997 12.097 3.425 1.00 97.19 85 TYR A CA 1
ATOM 673 C C . TYR A 1 85 ? -1.694 11.914 4.214 1.00 97.19 85 TYR A C 1
ATOM 675 O O . TYR A 1 85 ? -0.714 11.464 3.631 1.00 97.19 85 TYR A O 1
ATOM 683 N N . TYR A 1 86 ? -1.684 12.177 5.525 1.00 97.31 86 TYR A N 1
ATOM 684 C CA . TYR A 1 86 ? -0.503 11.936 6.370 1.00 97.31 86 TYR A CA 1
ATOM 685 C C . TYR A 1 86 ? -0.134 10.450 6.463 1.00 97.31 86 TYR A C 1
ATOM 687 O O . TYR A 1 86 ? 1.041 10.083 6.462 1.00 97.31 86 TYR A O 1
ATOM 695 N N . LEU A 1 87 ? -1.136 9.570 6.502 1.00 97.44 87 LEU A N 1
ATOM 696 C CA . LEU A 1 87 ? -0.924 8.127 6.439 1.00 97.44 87 LEU A CA 1
ATOM 697 C C . LEU A 1 87 ? -0.248 7.730 5.119 1.00 97.44 87 LEU A C 1
ATOM 699 O O . LEU A 1 87 ? 0.715 6.966 5.140 1.00 97.44 87 LEU A O 1
ATOM 703 N N . TYR A 1 88 ? -0.689 8.286 3.986 1.00 97.62 88 TYR A N 1
ATOM 704 C CA . TYR A 1 88 ? -0.020 8.080 2.699 1.00 97.62 88 TYR A CA 1
ATOM 705 C C . TYR A 1 88 ? 1.403 8.661 2.664 1.00 97.62 88 TYR A C 1
ATOM 707 O O . TYR A 1 88 ? 2.315 8.001 2.177 1.00 97.62 88 TYR A O 1
ATOM 715 N N . GLU A 1 89 ? 1.627 9.852 3.215 1.00 95.94 89 GLU A N 1
ATOM 716 C CA . GLU A 1 89 ? 2.962 10.462 3.306 1.00 95.94 89 GLU A CA 1
ATOM 717 C C . GLU A 1 89 ? 3.939 9.554 4.068 1.00 95.94 89 GLU A C 1
ATOM 719 O O . GLU A 1 89 ? 5.081 9.372 3.653 1.00 95.94 89 GLU A O 1
ATOM 724 N N . SER A 1 90 ? 3.468 8.855 5.109 1.00 95.44 90 SER A N 1
ATOM 725 C CA . SER A 1 90 ? 4.283 7.844 5.791 1.00 95.44 90 SER A CA 1
ATOM 726 C C . SER A 1 90 ? 4.724 6.696 4.871 1.00 95.44 90 SER A C 1
ATOM 728 O O . SER A 1 90 ? 5.788 6.125 5.093 1.00 95.44 90 SER A O 1
ATOM 730 N N . VAL A 1 91 ? 3.946 6.351 3.839 1.00 96.50 91 VAL A N 1
ATOM 731 C CA . VAL A 1 91 ? 4.353 5.390 2.800 1.00 96.50 91 VAL A CA 1
ATOM 732 C C . VAL A 1 91 ? 5.381 6.030 1.877 1.00 96.50 91 VAL A C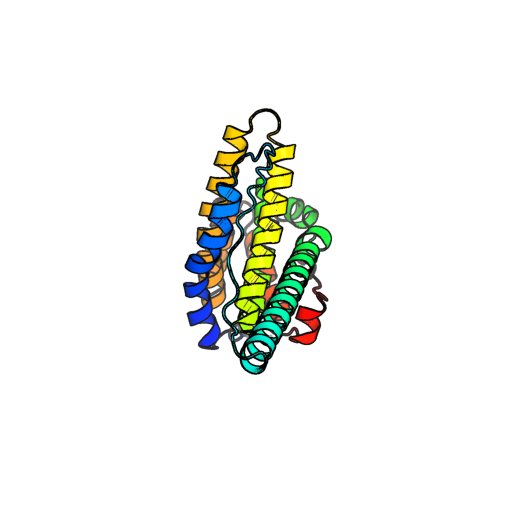 1
ATOM 734 O O . VAL A 1 91 ? 6.454 5.467 1.674 1.00 96.50 91 VAL A O 1
ATOM 737 N N . ALA A 1 92 ? 5.060 7.207 1.338 1.00 94.50 92 ALA A N 1
ATOM 738 C CA . ALA A 1 92 ? 5.888 7.891 0.353 1.00 94.50 92 ALA A CA 1
ATOM 739 C C . ALA A 1 92 ? 7.306 8.181 0.876 1.00 94.50 92 ALA A C 1
ATOM 741 O O . ALA A 1 92 ? 8.277 7.946 0.156 1.00 94.50 92 ALA A O 1
ATOM 742 N N . ASP A 1 93 ? 7.419 8.609 2.135 1.00 92.75 93 ASP A N 1
ATOM 743 C CA . ASP A 1 93 ? 8.681 9.092 2.701 1.00 92.75 93 ASP A CA 1
ATOM 744 C C . ASP A 1 93 ? 9.453 8.023 3.474 1.00 92.75 93 ASP A C 1
ATOM 746 O O . ASP A 1 93 ? 10.685 8.022 3.474 1.00 92.75 93 ASP A O 1
ATOM 750 N N . LYS A 1 94 ? 8.750 7.126 4.179 1.00 93.81 94 LYS A N 1
ATOM 751 C CA . LYS A 1 94 ? 9.388 6.227 5.156 1.00 93.81 94 LYS A CA 1
ATOM 752 C C . LYS A 1 94 ? 9.559 4.793 4.654 1.00 93.81 94 LYS A C 1
ATOM 754 O O . LYS A 1 94 ? 10.253 4.020 5.311 1.00 93.81 94 LYS A O 1
ATOM 759 N N . VAL A 1 95 ? 8.950 4.408 3.528 1.00 94.81 95 VAL A N 1
ATOM 760 C CA . VAL A 1 95 ? 9.175 3.079 2.933 1.00 94.81 95 VAL A CA 1
ATOM 761 C C . VAL A 1 95 ? 10.509 3.063 2.181 1.00 94.81 95 VAL A C 1
ATOM 763 O O . VAL A 1 95 ? 10.720 3.892 1.288 1.00 94.81 95 VAL A O 1
ATOM 766 N N . PRO A 1 96 ? 11.409 2.101 2.462 1.00 92.44 96 PRO A N 1
ATOM 767 C CA . PRO A 1 96 ? 12.718 2.028 1.822 1.00 92.44 96 PRO A CA 1
ATOM 768 C C . PRO A 1 96 ? 12.623 1.435 0.404 1.00 92.44 96 PRO A C 1
ATOM 770 O O . PRO A 1 96 ? 13.060 0.317 0.151 1.00 92.44 96 PRO A O 1
ATOM 773 N N . HIS A 1 97 ? 12.076 2.186 -0.554 1.00 92.94 97 HIS A N 1
ATOM 774 C CA . HIS A 1 97 ? 11.872 1.736 -1.941 1.00 92.94 97 HIS A CA 1
ATOM 775 C C . HIS A 1 97 ? 13.156 1.206 -2.601 1.00 92.94 97 HIS A C 1
ATOM 777 O O . HIS A 1 97 ? 13.135 0.168 -3.257 1.00 92.94 97 HIS A O 1
ATOM 783 N N . ILE A 1 98 ? 14.291 1.871 -2.357 1.00 91.94 98 ILE A N 1
ATOM 784 C CA . ILE A 1 98 ? 15.605 1.469 -2.885 1.00 91.94 98 ILE A CA 1
ATOM 785 C C . ILE A 1 98 ? 15.979 0.054 -2.429 1.00 91.94 98 ILE A C 1
ATOM 787 O O . ILE A 1 98 ? 16.584 -0.698 -3.192 1.00 91.94 98 ILE A O 1
ATOM 791 N N . TRP A 1 99 ? 15.617 -0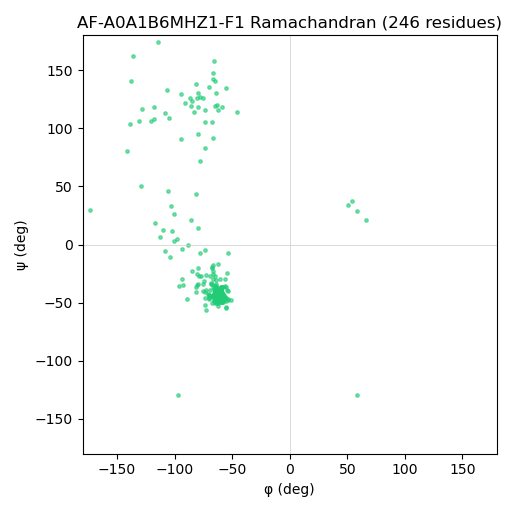.318 -1.200 1.00 91.88 99 TRP A N 1
ATOM 792 C CA . TRP A 1 99 ? 15.860 -1.664 -0.698 1.00 91.88 99 TRP A CA 1
ATOM 793 C C . TRP A 1 99 ? 15.064 -2.691 -1.506 1.00 91.88 99 TRP A C 1
ATOM 795 O O . TRP A 1 99 ? 15.642 -3.675 -1.952 1.00 91.88 99 TRP A O 1
ATOM 805 N N . PHE A 1 100 ? 13.779 -2.434 -1.786 1.00 92.62 100 PHE A N 1
ATOM 806 C CA . PHE A 1 100 ? 12.957 -3.343 -2.594 1.00 92.62 100 PHE A CA 1
ATOM 807 C C . PHE A 1 100 ? 13.516 -3.509 -4.005 1.00 92.62 100 PHE A C 1
ATOM 809 O O . PHE A 1 100 ? 13.579 -4.627 -4.508 1.00 92.62 100 PHE A O 1
ATOM 816 N N . PHE A 1 101 ? 13.962 -2.420 -4.632 1.00 92.75 101 PHE A N 1
ATOM 817 C CA . PHE A 1 101 ? 14.522 -2.482 -5.983 1.00 92.75 101 PHE A CA 1
ATOM 818 C C . PHE A 1 101 ? 15.774 -3.354 -6.032 1.00 92.75 101 PHE A C 1
ATOM 820 O O . PHE A 1 101 ? 15.891 -4.231 -6.885 1.00 92.75 101 PHE A O 1
ATOM 827 N N . LYS A 1 102 ? 16.677 -3.179 -5.064 1.00 90.81 102 LYS A N 1
ATOM 828 C CA . LYS A 1 102 ? 17.924 -3.945 -4.999 1.00 90.81 102 LYS A CA 1
ATOM 829 C C . LYS A 1 102 ? 17.691 -5.393 -4.577 1.00 90.81 102 LYS A C 1
ATOM 831 O O . LYS A 1 102 ? 18.054 -6.312 -5.305 1.00 90.81 102 LYS A O 1
ATOM 836 N N . GLU A 1 103 ? 17.064 -5.602 -3.425 1.00 88.44 103 GLU A N 1
ATOM 837 C CA . GLU A 1 103 ? 17.004 -6.919 -2.790 1.00 88.44 103 GLU A CA 1
ATOM 838 C C . GLU A 1 103 ? 16.004 -7.870 -3.433 1.00 88.44 103 GLU A C 1
ATOM 840 O O . GLU A 1 103 ? 16.220 -9.081 -3.386 1.00 88.44 103 GLU A O 1
ATOM 845 N N . MET A 1 104 ? 14.949 -7.338 -4.056 1.00 88.31 104 MET A N 1
ATOM 846 C CA . MET A 1 104 ? 13.971 -8.131 -4.810 1.00 88.31 104 MET A CA 1
ATOM 847 C C . MET A 1 104 ? 14.240 -8.119 -6.314 1.00 88.31 104 MET A C 1
ATOM 849 O O . MET A 1 104 ? 13.456 -8.684 -7.073 1.00 88.31 104 MET A O 1
ATOM 853 N N . SER A 1 105 ? 15.348 -7.502 -6.745 1.00 89.00 105 SER A N 1
ATOM 854 C CA . SER A 1 105 ? 15.729 -7.379 -8.156 1.00 89.00 105 SER A CA 1
ATOM 855 C C . SER A 1 105 ? 14.628 -6.751 -9.020 1.00 89.00 105 SER A C 1
ATOM 857 O O . SER A 1 105 ? 14.424 -7.151 -10.166 1.00 89.00 105 SER A O 1
ATOM 859 N N . LEU A 1 106 ? 13.905 -5.771 -8.468 1.00 90.69 106 LEU A N 1
ATOM 860 C CA . LEU A 1 106 ? 12.902 -5.024 -9.223 1.00 90.69 106 LEU A CA 1
ATOM 861 C C . LEU A 1 106 ? 13.605 -3.936 -10.043 1.00 90.69 106 LEU A C 1
ATOM 863 O O . LEU A 1 106 ? 14.490 -3.253 -9.520 1.00 90.69 106 LEU A O 1
ATOM 867 N N . PRO A 1 107 ? 13.203 -3.715 -11.303 1.00 92.44 107 PRO A N 1
ATOM 868 C CA . PRO A 1 107 ? 13.798 -2.666 -12.118 1.00 92.44 107 PRO A CA 1
ATOM 869 C C . PRO A 1 107 ? 13.444 -1.286 -11.544 1.00 92.44 107 PRO A C 1
ATOM 871 O O . PRO A 1 107 ? 12.316 -1.086 -11.101 1.00 92.44 107 PRO A O 1
ATOM 874 N N . ASP A 1 108 ? 14.361 -0.319 -11.574 1.00 93.81 108 ASP A N 1
ATOM 875 C CA . ASP A 1 108 ? 14.100 1.046 -11.088 1.00 93.81 108 ASP A CA 1
ATOM 876 C C . ASP A 1 108 ? 13.194 1.806 -12.071 1.00 93.81 108 ASP A C 1
ATOM 878 O O . ASP A 1 108 ? 13.639 2.489 -12.993 1.00 93.81 108 ASP A O 1
ATOM 882 N N . THR A 1 109 ? 11.887 1.587 -11.937 1.00 94.06 109 THR A N 1
ATOM 883 C CA . THR A 1 109 ? 10.861 2.105 -12.843 1.00 94.06 109 THR A CA 1
ATOM 884 C C . THR A 1 109 ? 9.672 2.645 -12.065 1.00 94.06 109 THR A C 1
ATOM 886 O O . THR A 1 109 ? 9.422 2.279 -10.914 1.00 94.06 109 THR A O 1
ATOM 889 N N . PHE A 1 110 ? 8.862 3.463 -12.739 1.00 93.44 110 PHE A N 1
ATOM 890 C CA . PHE A 1 110 ? 7.582 3.922 -12.203 1.00 93.44 110 PHE A CA 1
ATOM 891 C C . PHE A 1 110 ? 6.661 2.769 -11.786 1.00 93.44 110 PHE A C 1
ATOM 893 O O . PHE A 1 110 ? 5.978 2.872 -10.770 1.00 93.44 110 PHE A O 1
ATOM 900 N N . ASN A 1 111 ? 6.673 1.665 -12.540 1.00 93.62 111 ASN A N 1
ATOM 901 C CA . ASN A 1 111 ? 5.884 0.485 -12.212 1.00 93.62 111 ASN A CA 1
ATOM 902 C C . ASN A 1 111 ? 6.361 -0.149 -10.900 1.00 93.62 111 ASN A C 1
ATOM 904 O O . ASN A 1 111 ? 5.557 -0.339 -9.997 1.00 93.62 111 ASN A O 1
ATOM 908 N N . SER A 1 112 ? 7.663 -0.394 -10.740 1.00 95.50 112 SER A N 1
ATOM 909 C CA . SER A 1 112 ? 8.207 -0.965 -9.499 1.00 95.50 112 SER A CA 1
ATOM 910 C C . SER A 1 112 ? 7.971 -0.069 -8.286 1.00 95.50 112 SER A C 1
ATOM 912 O O . SER A 1 112 ? 7.607 -0.564 -7.220 1.00 95.50 112 SER A O 1
ATOM 914 N N . TRP A 1 113 ? 8.118 1.252 -8.446 1.00 96.81 113 TRP A N 1
ATOM 915 C CA . TRP A 1 113 ? 7.742 2.215 -7.408 1.00 96.81 113 TRP A CA 1
ATOM 916 C C . TRP A 1 113 ? 6.265 2.072 -7.018 1.00 96.81 113 TRP A C 1
ATOM 918 O O . TRP A 1 113 ? 5.944 2.027 -5.828 1.00 96.81 113 TRP A O 1
ATOM 928 N N . PHE A 1 114 ? 5.377 1.953 -8.010 1.00 97.06 114 PHE A N 1
ATOM 929 C CA . PHE A 1 114 ? 3.949 1.772 -7.778 1.00 97.06 114 PHE A CA 1
ATOM 930 C C . PHE A 1 114 ? 3.643 0.450 -7.073 1.00 97.06 114 PHE A C 1
ATOM 932 O O . PHE A 1 114 ? 2.871 0.467 -6.126 1.00 97.06 114 PHE A O 1
ATOM 939 N N . LEU A 1 115 ? 4.269 -0.668 -7.459 1.00 97.06 115 LEU A N 1
ATOM 940 C CA . LEU A 1 115 ? 4.063 -1.973 -6.815 1.00 97.06 115 LEU A CA 1
ATOM 941 C C . LEU A 1 115 ? 4.408 -1.934 -5.323 1.00 97.06 115 LEU A C 1
ATOM 943 O O . LEU A 1 115 ? 3.626 -2.385 -4.485 1.00 97.06 115 LEU A O 1
ATOM 947 N N . VAL A 1 116 ? 5.563 -1.351 -4.984 1.00 97.19 116 VAL A N 1
ATOM 948 C CA . VAL A 1 116 ? 5.976 -1.172 -3.587 1.00 97.19 116 VAL A CA 1
ATOM 949 C C . VAL A 1 116 ? 4.980 -0.263 -2.865 1.00 97.19 116 VAL A C 1
ATOM 951 O O . VAL A 1 116 ? 4.461 -0.651 -1.822 1.00 97.19 116 VAL 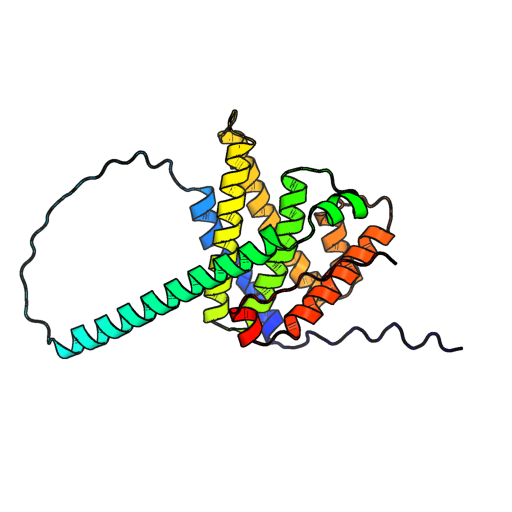A O 1
ATOM 954 N N . THR A 1 117 ? 4.645 0.900 -3.428 1.00 97.81 117 THR A N 1
ATOM 955 C CA . THR A 1 117 ? 3.691 1.849 -2.824 1.00 97.81 117 THR A CA 1
ATOM 956 C C . THR A 1 117 ? 2.312 1.216 -2.598 1.00 97.81 117 THR A C 1
ATOM 958 O O . THR A 1 117 ? 1.758 1.317 -1.505 1.00 97.81 117 THR A O 1
ATOM 961 N N . GLU A 1 118 ? 1.778 0.519 -3.601 1.00 97.75 118 GLU A N 1
ATOM 962 C CA . GLU A 1 118 ? 0.497 -0.192 -3.575 1.00 97.75 118 GLU A CA 1
ATOM 963 C C . GLU A 1 118 ? 0.430 -1.184 -2.418 1.00 97.75 118 GLU A C 1
ATOM 965 O O . GLU A 1 118 ? -0.554 -1.183 -1.679 1.00 97.75 118 GLU A O 1
ATOM 970 N N . LEU A 1 119 ? 1.465 -2.013 -2.248 1.00 97.94 119 LEU A N 1
ATOM 971 C CA . LEU A 1 119 ? 1.491 -3.024 -1.193 1.00 97.94 119 LEU A CA 1
ATOM 972 C C . LEU A 1 119 ? 1.369 -2.371 0.190 1.00 97.94 119 LEU A C 1
ATOM 974 O O . LEU A 1 119 ? 0.598 -2.827 1.030 1.00 97.94 119 LEU A O 1
ATOM 978 N N . HIS A 1 120 ? 2.080 -1.269 0.418 1.00 97.88 120 HIS A N 1
ATOM 979 C CA . HIS A 1 120 ? 2.050 -0.560 1.697 1.00 97.88 120 HIS A CA 1
ATOM 980 C C . HIS A 1 120 ? 0.741 0.196 1.916 1.00 97.88 120 HIS A C 1
ATOM 982 O O . HIS A 1 120 ? 0.188 0.170 3.016 1.00 97.88 120 HIS A O 1
ATOM 988 N N . VAL A 1 121 ? 0.199 0.813 0.863 1.00 97.62 121 VAL A N 1
ATOM 989 C CA . VAL A 1 121 ? -1.129 1.431 0.899 1.00 97.62 121 VAL A CA 1
ATOM 990 C C . VAL A 1 121 ? -2.196 0.392 1.232 1.00 97.62 121 VAL A C 1
ATOM 992 O O . VAL A 1 121 ? -3.017 0.653 2.108 1.00 97.62 121 VAL A O 1
ATOM 995 N N . TRP A 1 122 ? -2.156 -0.798 0.627 1.00 96.88 122 TRP A N 1
ATOM 996 C CA . TRP A 1 122 ? -3.062 -1.896 0.970 1.00 96.88 122 TRP A CA 1
ATOM 997 C C . TRP A 1 122 ? -2.972 -2.266 2.457 1.00 96.88 122 TRP A C 1
ATOM 999 O O . TRP A 1 122 ? -4.002 -2.325 3.127 1.00 96.88 122 TRP A O 1
ATOM 1009 N N . MET A 1 123 ? -1.767 -2.410 3.017 1.00 96.56 123 MET A N 1
ATOM 1010 C CA . MET A 1 123 ? -1.598 -2.707 4.447 1.00 96.56 123 MET A CA 1
ATOM 1011 C C . MET A 1 123 ? -2.214 -1.617 5.347 1.00 96.56 123 MET A C 1
ATOM 1013 O O . MET A 1 123 ? -2.913 -1.925 6.317 1.00 96.56 123 MET A O 1
ATOM 1017 N N . LEU A 1 124 ? -2.045 -0.333 4.997 1.00 96.12 124 LEU A N 1
ATOM 1018 C CA . LEU A 1 124 ? -2.701 0.768 5.715 1.00 96.12 124 LEU A CA 1
ATOM 1019 C C . LEU A 1 124 ? -4.218 0.747 5.574 1.00 96.12 124 LEU A C 1
ATOM 1021 O O . LEU A 1 124 ? -4.920 1.062 6.535 1.00 96.12 124 LEU A O 1
ATOM 1025 N N . MET A 1 125 ? -4.724 0.394 4.393 1.00 94.06 125 MET A N 1
ATOM 1026 C CA . MET A 1 125 ? -6.153 0.254 4.150 1.00 94.06 125 MET A CA 1
ATOM 1027 C C . MET A 1 125 ? -6.743 -0.847 5.025 1.00 94.06 125 MET A C 1
ATOM 1029 O O . MET A 1 125 ? -7.788 -0.616 5.627 1.00 94.06 125 MET A O 1
ATOM 1033 N N . VAL A 1 126 ? -6.081 -2.002 5.137 1.00 92.12 126 VAL A N 1
ATOM 1034 C CA . VAL A 1 126 ? -6.529 -3.102 6.003 1.00 92.12 126 VAL A CA 1
ATOM 1035 C C . VAL A 1 126 ? -6.637 -2.633 7.456 1.00 92.12 126 VAL A C 1
ATOM 1037 O O . VAL A 1 126 ? -7.704 -2.794 8.048 1.00 92.12 126 VAL A O 1
ATOM 1040 N N . LYS A 1 127 ? -5.613 -1.951 7.992 1.00 92.88 127 LYS A N 1
ATOM 1041 C CA . LYS A 1 127 ? -5.658 -1.383 9.354 1.00 92.88 127 LYS A CA 1
ATOM 1042 C C . LYS A 1 127 ? -6.759 -0.331 9.518 1.00 92.88 127 LYS A C 1
ATOM 1044 O O . LYS A 1 127 ? -7.485 -0.336 10.508 1.00 92.88 127 LYS A O 1
ATOM 1049 N N . ALA A 1 128 ? -6.950 0.549 8.530 1.00 91.25 128 ALA A N 1
ATOM 1050 C CA . ALA A 1 128 ? -8.000 1.567 8.583 1.00 91.25 128 ALA A CA 1
ATOM 1051 C C . ALA A 1 128 ? -9.388 0.946 8.789 1.00 91.25 128 ALA A C 1
ATOM 1053 O O . ALA A 1 128 ? -10.223 1.524 9.478 1.00 91.25 128 ALA A O 1
ATOM 1054 N N . MET A 1 129 ? -9.647 -0.225 8.201 1.00 87.31 129 MET A N 1
ATOM 1055 C CA . MET A 1 129 ? -10.962 -0.866 8.235 1.00 87.31 129 MET A CA 1
ATOM 1056 C C . MET A 1 129 ? -11.391 -1.340 9.634 1.00 87.31 129 MET A C 1
ATOM 1058 O O . MET A 1 129 ? -12.592 -1.505 9.855 1.00 87.31 129 MET A O 1
ATOM 1062 N N . GLU A 1 130 ? -10.467 -1.474 10.590 1.00 86.38 130 GLU A N 1
ATOM 1063 C CA . GLU A 1 130 ? -10.788 -1.735 12.004 1.00 86.38 130 GLU A CA 1
ATOM 1064 C C . GLU A 1 130 ? -11.558 -0.574 12.652 1.00 86.38 130 GLU A C 1
ATOM 1066 O O . GLU A 1 130 ? -12.391 -0.788 13.529 1.00 86.38 130 GLU A O 1
ATOM 1071 N N . LEU A 1 131 ? -11.374 0.652 12.148 1.00 86.75 131 LEU A N 1
ATOM 1072 C CA . LEU A 1 131 ? -12.014 1.881 12.641 1.00 86.75 131 LEU A CA 1
ATOM 1073 C C . LEU A 1 131 ? -13.464 2.057 12.139 1.00 86.75 131 LEU A C 1
ATOM 1075 O O . LEU A 1 131 ? -14.021 3.163 12.167 1.00 86.75 131 LEU A O 1
ATOM 1079 N N . GLY A 1 132 ? -14.070 1.004 11.584 1.00 86.25 132 GLY A N 1
ATOM 1080 C CA . GLY A 1 132 ? -15.449 1.001 11.098 1.00 86.25 132 GLY A CA 1
ATOM 1081 C C . GLY A 1 132 ? -15.720 2.052 10.013 1.00 86.25 132 GLY A C 1
ATOM 1082 O O . GLY A 1 132 ? -15.013 2.145 9.008 1.00 86.25 132 GLY A O 1
ATOM 1083 N N . ASN A 1 133 ? -16.777 2.851 10.187 1.00 86.38 133 ASN A N 1
ATOM 1084 C CA . ASN A 1 133 ? -17.200 3.843 9.187 1.00 86.38 133 ASN A CA 1
ATOM 1085 C C . ASN A 1 133 ? -16.164 4.954 8.972 1.00 86.38 133 ASN A C 1
ATOM 1087 O O . ASN A 1 133 ? -15.916 5.338 7.829 1.00 86.38 133 ASN A O 1
ATOM 1091 N N . ASN A 1 134 ? -15.524 5.422 10.045 1.00 87.69 134 ASN A N 1
ATOM 1092 C CA . ASN A 1 134 ? -14.447 6.411 9.962 1.00 87.69 134 ASN A CA 1
ATOM 1093 C C . ASN A 1 134 ? -13.258 5.833 9.188 1.00 87.69 134 ASN A C 1
ATOM 1095 O O . ASN A 1 134 ? -12.688 6.498 8.325 1.00 87.69 134 ASN A O 1
ATOM 1099 N N . GLY A 1 135 ? -12.959 4.557 9.433 1.00 88.00 135 GLY A N 1
ATOM 1100 C CA . GLY A 1 135 ? -11.979 3.772 8.693 1.00 88.00 135 GLY A CA 1
ATOM 1101 C C . GLY A 1 135 ? -12.191 3.772 7.187 1.00 88.00 135 GLY A C 1
ATOM 1102 O O . GLY A 1 135 ? -11.269 4.057 6.428 1.00 88.00 135 GLY A O 1
ATOM 1103 N N . ARG A 1 136 ? -13.431 3.544 6.736 1.00 86.81 136 ARG A N 1
ATOM 1104 C CA . ARG A 1 136 ? -13.784 3.577 5.303 1.00 86.81 136 ARG A CA 1
ATOM 1105 C C . ARG A 1 136 ? -13.502 4.938 4.666 1.00 86.81 136 ARG A C 1
ATOM 1107 O O . ARG A 1 136 ? -13.041 4.989 3.527 1.00 86.81 136 ARG A O 1
ATOM 1114 N N . VAL A 1 137 ? -13.773 6.029 5.383 1.00 90.06 137 VAL A N 1
ATOM 1115 C CA . VAL A 1 137 ? -13.512 7.394 4.900 1.00 90.06 137 VAL A CA 1
ATOM 1116 C C . VAL A 1 137 ? -12.010 7.669 4.838 1.00 90.06 137 VAL A C 1
ATOM 1118 O O . VAL A 1 137 ? -11.527 8.138 3.810 1.00 90.06 137 VAL A O 1
ATOM 1121 N N . ILE A 1 138 ? -11.265 7.328 5.893 1.00 93.12 138 ILE A N 1
ATOM 1122 C CA . ILE A 1 138 ? -9.801 7.469 5.943 1.00 93.12 138 ILE A CA 1
ATOM 1123 C C . ILE A 1 138 ? -9.153 6.668 4.811 1.00 93.12 138 ILE A C 1
ATOM 1125 O O . ILE A 1 138 ? -8.383 7.225 4.036 1.00 93.12 138 ILE A O 1
ATOM 1129 N N . ARG A 1 139 ? -9.533 5.396 4.648 1.00 92.12 139 ARG A N 1
ATOM 1130 C CA . ARG A 1 139 ? -9.086 4.515 3.560 1.00 92.12 139 ARG A CA 1
ATOM 1131 C C . ARG A 1 139 ? -9.264 5.167 2.190 1.00 92.12 139 ARG A C 1
ATOM 1133 O O . ARG A 1 139 ? -8.344 5.154 1.381 1.00 92.12 139 ARG A O 1
ATOM 1140 N N . ASN A 1 140 ? -10.436 5.747 1.927 1.00 90.25 140 ASN A N 1
ATOM 1141 C CA . ASN A 1 140 ? -10.695 6.428 0.658 1.00 90.25 140 ASN A CA 1
ATOM 1142 C C . ASN A 1 140 ? -9.743 7.614 0.447 1.00 90.25 140 ASN A C 1
ATOM 1144 O O . ASN A 1 140 ? -9.291 7.824 -0.674 1.00 90.25 140 ASN A O 1
ATOM 1148 N N . TYR A 1 141 ? -9.404 8.354 1.507 1.00 95.44 141 TYR A N 1
ATOM 1149 C CA . TYR A 1 141 ? -8.455 9.463 1.427 1.00 95.44 141 TYR A CA 1
ATOM 1150 C C . TYR A 1 141 ? -6.990 9.028 1.298 1.00 95.44 141 TYR A C 1
ATOM 1152 O O . TYR A 1 141 ? -6.243 9.714 0.609 1.00 95.44 141 TYR A O 1
ATOM 1160 N N . ILE A 1 142 ? -6.591 7.884 1.869 1.00 96.31 142 ILE A N 1
ATOM 1161 C CA . ILE A 1 142 ? -5.275 7.270 1.600 1.00 96.31 142 ILE A CA 1
ATOM 1162 C C . ILE A 1 142 ? -5.159 6.957 0.103 1.00 96.31 142 ILE A C 1
ATOM 1164 O O . ILE A 1 142 ? -4.187 7.331 -0.550 1.00 96.31 142 ILE A O 1
ATOM 1168 N N . VAL A 1 143 ? -6.185 6.312 -0.460 1.00 94.06 143 VAL A N 1
ATOM 1169 C CA . VAL A 1 143 ? -6.233 5.966 -1.886 1.00 94.06 143 VAL A CA 1
ATOM 1170 C C . VAL A 1 143 ? -6.272 7.227 -2.761 1.00 94.06 143 VAL A C 1
ATOM 1172 O O . VAL A 1 143 ? -5.556 7.297 -3.756 1.00 94.06 143 VAL A O 1
ATOM 1175 N N . GLU A 1 144 ? -7.049 8.251 -2.387 1.00 93.25 144 GLU A N 1
ATOM 1176 C CA . GLU A 1 144 ? -7.070 9.555 -3.074 1.00 93.25 144 GLU A CA 1
ATOM 1177 C C . GLU A 1 144 ? -5.673 10.198 -3.111 1.00 93.25 144 GLU A C 1
ATOM 1179 O O . GLU A 1 144 ? -5.254 10.675 -4.168 1.00 93.25 144 GLU A O 1
ATOM 1184 N N . ALA A 1 145 ? -4.945 10.182 -1.989 1.00 96.50 145 ALA A N 1
ATOM 1185 C CA . ALA A 1 145 ? -3.590 10.719 -1.896 1.00 96.50 145 ALA A CA 1
ATOM 1186 C C . ALA A 1 145 ? -2.600 9.943 -2.782 1.00 96.50 145 ALA A C 1
ATOM 1188 O O . ALA A 1 145 ? -1.874 10.559 -3.564 1.00 96.50 145 ALA A O 1
ATOM 1189 N N . MET A 1 146 ? -2.644 8.606 -2.751 1.00 97.06 146 MET A N 1
ATOM 1190 C CA . MET A 1 146 ? -1.822 7.753 -3.618 1.00 97.06 146 MET A CA 1
ATOM 1191 C C . MET A 1 146 ? -2.054 8.056 -5.100 1.00 97.06 146 MET A C 1
ATOM 1193 O O . MET A 1 146 ? -1.106 8.265 -5.856 1.00 97.06 146 MET A O 1
ATOM 1197 N N . TRP A 1 147 ? -3.314 8.138 -5.534 1.00 94.38 147 TRP A N 1
ATOM 1198 C CA . TRP A 1 147 ? -3.618 8.419 -6.938 1.00 94.38 147 TRP A CA 1
ATOM 1199 C C . TRP A 1 147 ? -3.259 9.845 -7.360 1.00 94.38 147 TRP A C 1
ATOM 1201 O O . TRP A 1 147 ? -2.954 10.072 -8.535 1.00 94.38 147 TRP A O 1
ATOM 1211 N N . ALA A 1 148 ? -3.257 10.807 -6.434 1.00 91.81 148 ALA A N 1
ATOM 1212 C CA . ALA A 1 148 ? -2.736 12.144 -6.700 1.00 91.81 148 ALA A CA 1
ATOM 1213 C C . ALA A 1 148 ? -1.223 12.114 -6.991 1.00 91.81 148 ALA A C 1
ATOM 1215 O O . ALA A 1 148 ? -0.778 12.760 -7.943 1.00 91.81 148 ALA A O 1
ATOM 1216 N N . ASP A 1 149 ? -0.451 11.321 -6.244 1.00 94.88 149 ASP A N 1
ATOM 1217 C CA . ASP A 1 149 ? 0.990 11.155 -6.465 1.00 94.88 149 ASP A CA 1
ATOM 1218 C C . ASP A 1 149 ? 1.294 10.384 -7.762 1.00 94.88 149 ASP A C 1
ATOM 1220 O O . ASP A 1 149 ? 2.079 10.838 -8.597 1.00 94.88 149 ASP A O 1
ATOM 1224 N N . VAL A 1 150 ? 0.566 9.291 -8.017 1.00 93.06 150 VAL A N 1
ATOM 1225 C CA . VAL A 1 150 ? 0.609 8.556 -9.295 1.00 93.06 150 VAL A CA 1
ATOM 1226 C C . VAL A 1 150 ? 0.353 9.494 -10.472 1.00 93.06 150 VAL A C 1
ATOM 1228 O O . VAL A 1 150 ? 1.124 9.505 -11.430 1.00 93.06 150 VAL A O 1
ATOM 1231 N N . SER A 1 151 ? -0.689 10.326 -10.393 1.00 89.44 151 SER A N 1
ATOM 1232 C CA . SER A 1 151 ? -1.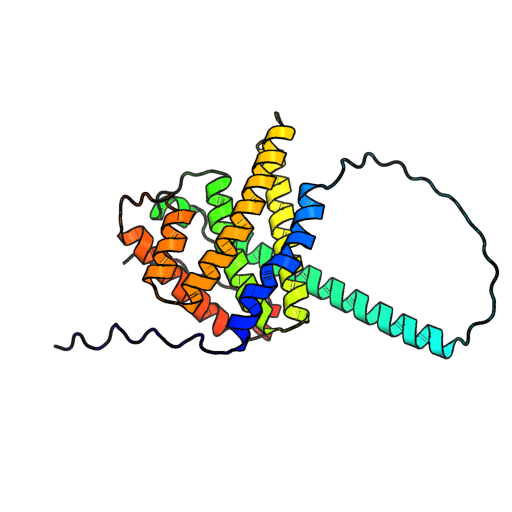028 11.284 -11.454 1.00 89.44 151 SER A CA 1
ATOM 1233 C C . SER A 1 151 ? 0.080 12.316 -11.667 1.00 89.44 151 SER A C 1
ATOM 1235 O O . SER A 1 151 ? 0.391 12.680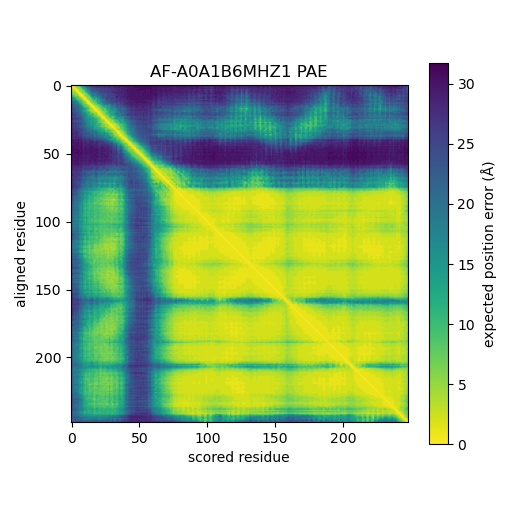 -12.802 1.00 89.44 151 SER A O 1
ATOM 1237 N N . MET A 1 152 ? 0.693 12.798 -10.584 1.00 89.75 152 MET A N 1
ATOM 1238 C CA . MET A 1 152 ? 1.800 13.747 -10.650 1.00 89.75 152 MET A CA 1
ATOM 1239 C C . MET A 1 152 ? 3.045 13.124 -11.294 1.00 89.75 152 MET A C 1
ATOM 1241 O O . MET A 1 152 ? 3.631 13.735 -12.187 1.00 89.75 152 MET A O 1
ATOM 1245 N N . LYS A 1 153 ? 3.447 11.924 -10.867 1.00 90.81 153 LYS A N 1
ATOM 1246 C CA . LYS A 1 153 ? 4.622 11.212 -11.394 1.00 90.81 153 LYS A CA 1
ATOM 1247 C C . LYS A 1 153 ? 4.419 10.764 -12.842 1.00 90.81 153 LYS A C 1
ATOM 1249 O O . LYS A 1 153 ? 5.287 11.017 -13.672 1.00 90.81 153 LYS A O 1
ATOM 1254 N N . SER A 1 154 ? 3.247 10.215 -13.165 1.00 87.25 154 SER A N 1
ATOM 1255 C CA . SER A 1 154 ? 2.852 9.833 -14.528 1.00 87.25 154 SER A CA 1
ATOM 1256 C C . SER A 1 154 ? 2.948 11.017 -15.496 1.00 87.25 154 SER A C 1
ATOM 1258 O O . SER A 1 154 ? 3.564 10.908 -16.552 1.00 87.25 154 SER A O 1
ATOM 1260 N N . ARG A 1 155 ? 2.462 12.203 -15.101 1.00 84.06 155 ARG A N 1
ATOM 1261 C CA . ARG A 1 155 ? 2.594 13.428 -15.913 1.00 84.06 155 ARG A CA 1
ATOM 1262 C C . ARG A 1 155 ? 4.035 13.894 -16.107 1.00 84.06 155 ARG A C 1
ATOM 1264 O O . ARG A 1 155 ? 4.337 14.443 -17.159 1.00 84.06 155 ARG A O 1
ATOM 1271 N N . LYS A 1 156 ? 4.899 13.733 -15.101 1.00 86.06 156 LYS A N 1
ATOM 1272 C CA . LYS A 1 156 ? 6.318 14.115 -15.200 1.00 86.06 156 LYS A CA 1
ATOM 1273 C C . LYS A 1 156 ? 7.080 13.198 -16.159 1.00 86.06 156 LYS A C 1
ATOM 1275 O O . LYS A 1 156 ? 7.911 13.688 -16.909 1.00 86.06 156 LYS A O 1
ATOM 1280 N N . LEU A 1 157 ? 6.781 11.900 -16.139 1.00 83.38 157 LEU A N 1
ATOM 1281 C CA . LEU A 1 157 ? 7.439 10.897 -16.983 1.00 83.38 157 LEU A CA 1
ATOM 1282 C C . LEU A 1 157 ? 6.867 10.850 -18.406 1.00 83.38 157 LEU A C 1
ATOM 1284 O O . LEU A 1 157 ? 7.605 10.652 -19.360 1.00 83.38 157 LEU A O 1
ATOM 1288 N N . GLY A 1 158 ? 5.556 11.050 -18.554 1.00 77.00 158 GLY A N 1
ATOM 1289 C CA . GLY A 1 158 ? 4.837 11.016 -19.828 1.00 77.00 158 GLY A CA 1
ATOM 1290 C C . GLY A 1 158 ? 4.542 12.396 -20.414 1.00 77.00 158 GLY A C 1
ATOM 1291 O O . GLY A 1 158 ? 3.549 12.544 -21.125 1.00 77.00 158 GLY A O 1
ATOM 1292 N N . ALA A 1 159 ? 5.349 13.414 -20.093 1.00 73.19 159 ALA A N 1
ATOM 1293 C CA . ALA A 1 159 ? 5.119 14.800 -20.517 1.00 73.19 159 ALA A CA 1
ATOM 1294 C C . ALA A 1 159 ? 4.997 14.949 -22.047 1.00 73.19 159 ALA A C 1
ATOM 1296 O O . ALA A 1 159 ? 4.264 15.812 -22.524 1.00 73.19 159 ALA A O 1
ATOM 1297 N N . GLU A 1 160 ? 5.665 14.073 -22.798 1.00 73.81 160 GLU A N 1
ATOM 1298 C CA . GLU A 1 160 ? 5.665 14.059 -24.263 1.00 73.81 160 GLU A CA 1
ATOM 1299 C C . GLU A 1 160 ? 4.468 13.304 -24.867 1.00 73.81 160 GLU A C 1
ATOM 1301 O O . GLU A 1 160 ? 4.076 13.575 -25.999 1.00 73.81 160 GLU A O 1
ATOM 1306 N N . ASN A 1 161 ? 3.845 12.382 -24.119 1.00 82.31 161 ASN A N 1
ATOM 1307 C CA . ASN A 1 161 ? 2.719 11.574 -24.592 1.00 82.31 161 ASN A CA 1
ATOM 1308 C C . ASN A 1 161 ? 1.667 11.362 -23.491 1.00 82.31 161 ASN A C 1
ATOM 1310 O O . ASN A 1 161 ? 1.584 10.322 -22.830 1.00 82.31 161 ASN A O 1
ATOM 1314 N N . TYR A 1 162 ? 0.829 12.383 -23.313 1.00 82.25 162 TYR A N 1
ATOM 1315 C CA . TYR A 1 162 ? -0.187 12.414 -22.263 1.00 82.25 162 TYR A CA 1
ATOM 1316 C C . TYR A 1 162 ? -1.260 11.320 -22.409 1.00 82.25 162 TYR A C 1
ATOM 1318 O O . TYR A 1 162 ? -1.759 10.811 -21.402 1.00 82.25 162 TYR A O 1
ATOM 1326 N N . SER A 1 163 ? -1.631 10.941 -23.638 1.00 82.38 163 SER A N 1
ATOM 1327 C CA . SER A 1 163 ? -2.630 9.889 -23.868 1.00 82.38 163 SER A CA 1
ATOM 1328 C C . SER A 1 163 ? -2.116 8.523 -23.418 1.00 82.38 163 SER A C 1
ATOM 1330 O O . SER A 1 163 ? -2.825 7.836 -22.683 1.00 82.38 163 SER A O 1
ATOM 1332 N N . ALA A 1 164 ? -0.872 8.174 -23.762 1.00 82.06 164 ALA A N 1
ATOM 1333 C CA . ALA A 1 164 ? -0.237 6.938 -23.305 1.00 82.06 164 ALA A CA 1
ATOM 1334 C C . ALA A 1 164 ? -0.081 6.904 -21.774 1.00 82.06 164 ALA A C 1
ATOM 1336 O O . ALA A 1 164 ? -0.413 5.907 -21.135 1.00 82.06 164 ALA A O 1
ATOM 1337 N N . ALA A 1 165 ? 0.327 8.021 -21.159 1.00 82.00 165 ALA A N 1
ATOM 1338 C CA . ALA A 1 165 ? 0.435 8.134 -19.702 1.00 82.00 165 ALA A CA 1
ATOM 1339 C C . ALA A 1 165 ? -0.915 7.904 -18.994 1.00 82.00 165 ALA A C 1
ATOM 1341 O O . ALA A 1 165 ? -0.995 7.251 -17.944 1.00 82.00 165 ALA A O 1
ATOM 1342 N N . ARG A 1 166 ? -2.008 8.409 -19.581 1.00 82.12 166 ARG A N 1
ATOM 1343 C CA . ARG A 1 166 ? -3.367 8.198 -19.070 1.00 82.12 166 ARG A CA 1
ATOM 1344 C C . ARG A 1 166 ? -3.805 6.740 -19.194 1.00 82.12 166 ARG A C 1
ATOM 1346 O O . ARG A 1 166 ? -4.373 6.204 -18.244 1.00 82.12 166 ARG A O 1
ATOM 1353 N N . GLU A 1 167 ? -3.544 6.104 -20.331 1.00 85.81 167 GLU A N 1
ATOM 1354 C CA . GLU A 1 167 ? -3.870 4.693 -20.551 1.00 85.81 167 GLU A CA 1
ATOM 1355 C C . GLU A 1 167 ? -3.109 3.782 -19.582 1.00 85.81 167 GLU A C 1
ATOM 1357 O O . GLU A 1 167 ? -3.720 2.953 -18.908 1.00 85.81 167 GLU A O 1
ATOM 1362 N N . GLN A 1 168 ? -1.808 4.022 -19.401 1.00 86.25 168 GLN A N 1
ATOM 1363 C CA . GLN A 1 168 ? -1.000 3.321 -18.406 1.00 86.25 168 GLN A CA 1
ATOM 1364 C C . GLN A 1 168 ? -1.561 3.502 -16.988 1.00 86.25 168 GLN A C 1
ATOM 1366 O O . GLN A 1 168 ? -1.656 2.542 -16.229 1.00 86.25 168 GLN A O 1
ATOM 1371 N N . THR A 1 169 ? -1.986 4.716 -16.626 1.00 87.25 169 THR A N 1
ATOM 1372 C CA . THR A 1 169 ? -2.586 4.985 -15.306 1.00 87.25 169 THR A CA 1
ATOM 1373 C C . THR A 1 169 ? -3.901 4.223 -15.112 1.00 87.25 169 THR A C 1
ATOM 1375 O O . THR A 1 169 ? -4.188 3.745 -14.014 1.00 87.25 169 THR A O 1
ATOM 1378 N N . LYS A 1 170 ? -4.703 4.078 -16.174 1.00 86.50 170 LYS A N 1
ATOM 1379 C CA . LYS A 1 170 ? -5.927 3.270 -16.144 1.00 86.50 170 LYS A CA 1
ATOM 1380 C C . LYS A 1 170 ? -5.601 1.791 -15.931 1.00 86.50 170 LYS A C 1
ATOM 1382 O O . LYS A 1 170 ? -6.168 1.186 -15.027 1.00 86.50 170 LYS A O 1
ATOM 1387 N N . LEU A 1 171 ? -4.639 1.255 -16.686 1.00 89.00 171 LEU A N 1
ATOM 1388 C CA . LEU A 1 171 ? -4.172 -0.124 -16.538 1.00 89.00 171 LEU A CA 1
ATOM 1389 C C . LEU A 1 171 ? -3.655 -0.401 -15.118 1.00 89.00 171 LEU A C 1
ATOM 1391 O O . LEU A 1 171 ? -4.006 -1.418 -14.524 1.00 89.00 171 LEU A O 1
ATOM 1395 N N . LEU A 1 172 ? -2.874 0.521 -14.543 1.00 90.25 172 LEU A N 1
ATOM 1396 C CA . LEU A 1 172 ? -2.430 0.424 -13.149 1.00 90.25 172 LEU A CA 1
ATOM 1397 C C . LEU A 1 172 ? -3.610 0.381 -12.173 1.00 90.25 172 LEU A C 1
ATOM 1399 O O . LEU A 1 172 ? -3.548 -0.346 -11.189 1.00 90.25 172 LEU A O 1
ATOM 1403 N N . GLY A 1 173 ? -4.690 1.118 -12.441 1.00 87.88 173 GLY A N 1
ATOM 1404 C CA . GLY A 1 173 ? -5.908 1.083 -11.629 1.00 87.88 173 GLY A CA 1
ATOM 1405 C C . GLY A 1 173 ? -6.609 -0.274 -11.649 1.00 87.88 173 GLY A C 1
ATOM 1406 O O . GLY A 1 173 ? -6.991 -0.776 -10.591 1.00 87.88 173 GLY A O 1
ATOM 1407 N N . ASP A 1 174 ? -6.731 -0.889 -12.825 1.00 87.31 174 ASP A N 1
ATOM 1408 C CA . ASP A 1 174 ? -7.329 -2.222 -12.967 1.00 87.31 174 ASP A CA 1
ATOM 1409 C C . ASP A 1 174 ? -6.474 -3.280 -12.253 1.00 87.31 174 ASP A C 1
ATOM 1411 O O . ASP A 1 174 ? -6.981 -4.110 -11.492 1.00 87.31 174 ASP A O 1
ATOM 1415 N N . GLN A 1 175 ? -5.153 -3.197 -12.425 1.00 91.56 175 GLN A N 1
ATOM 1416 C CA . GLN A 1 175 ? -4.206 -4.069 -11.738 1.00 91.56 175 GLN A CA 1
ATOM 1417 C C . GLN A 1 175 ? -4.215 -3.873 -10.219 1.00 91.56 175 GLN A C 1
ATOM 1419 O O . GLN A 1 175 ? -4.154 -4.858 -9.488 1.00 91.56 175 GLN A O 1
ATOM 1424 N N . PHE A 1 176 ? -4.332 -2.631 -9.746 1.00 92.12 176 PHE A N 1
ATOM 1425 C CA . PHE A 1 176 ? -4.444 -2.306 -8.327 1.00 92.12 176 PHE A CA 1
ATOM 1426 C C . PHE A 1 176 ? -5.654 -3.003 -7.710 1.00 92.12 176 PHE A C 1
ATOM 1428 O O . PHE A 1 176 ? -5.513 -3.694 -6.709 1.00 92.12 176 PHE A O 1
ATOM 1435 N N . GLN A 1 177 ? -6.834 -2.908 -8.333 1.00 87.31 177 GLN A N 1
ATOM 1436 C CA . GLN A 1 177 ? -8.034 -3.598 -7.841 1.00 87.31 177 GLN A CA 1
ATOM 1437 C C . GLN A 1 177 ? -7.849 -5.114 -7.747 1.00 87.31 177 GLN A C 1
ATOM 1439 O O . GLN A 1 177 ? -8.215 -5.710 -6.733 1.00 87.31 177 GLN A O 1
ATOM 1444 N N . ALA A 1 178 ? -7.263 -5.729 -8.775 1.00 88.94 178 ALA A N 1
ATOM 1445 C CA . ALA A 1 178 ? -6.975 -7.158 -8.758 1.00 88.94 178 ALA A CA 1
ATOM 1446 C C . ALA A 1 178 ? -5.978 -7.522 -7.645 1.00 88.94 178 ALA A C 1
ATOM 1448 O O . ALA A 1 178 ? -6.187 -8.500 -6.925 1.00 88.94 178 ALA A O 1
ATOM 1449 N N . ALA A 1 179 ? -4.933 -6.710 -7.462 1.00 92.69 179 ALA A N 1
ATOM 1450 C CA . ALA A 1 179 ? -3.914 -6.924 -6.445 1.00 92.69 179 ALA A CA 1
ATOM 1451 C C . ALA A 1 179 ? -4.513 -6.930 -5.033 1.00 92.69 179 ALA A C 1
ATOM 1453 O O . ALA A 1 179 ? -4.264 -7.879 -4.292 1.00 92.69 179 ALA A O 1
ATOM 1454 N N . LEU A 1 180 ? -5.376 -5.960 -4.694 1.00 90.06 180 LEU A N 1
ATOM 1455 C CA . LEU A 1 180 ? -6.025 -5.896 -3.375 1.00 90.06 180 LEU A CA 1
ATOM 1456 C C . LEU A 1 180 ? -6.773 -7.188 -3.028 1.00 90.06 180 LEU A C 1
ATOM 1458 O O . LEU A 1 180 ? -6.607 -7.717 -1.932 1.00 90.06 180 LEU A O 1
ATOM 1462 N N . VAL A 1 181 ? -7.548 -7.727 -3.975 1.00 88.12 181 VAL A N 1
ATOM 1463 C CA . VAL A 1 181 ? -8.294 -8.980 -3.772 1.00 88.12 181 VAL A CA 1
ATOM 1464 C C . VAL A 1 181 ? -7.335 -10.137 -3.512 1.00 88.12 181 VAL A C 1
ATOM 1466 O O . VAL A 1 181 ? -7.535 -10.909 -2.578 1.00 88.12 181 VAL A O 1
ATOM 1469 N N . THR A 1 182 ? -6.268 -10.241 -4.307 1.00 91.12 182 THR A N 1
ATOM 1470 C CA . THR A 1 182 ? -5.293 -11.328 -4.149 1.00 91.12 182 THR A CA 1
ATOM 1471 C C . THR A 1 182 ? -4.474 -11.218 -2.864 1.00 91.12 182 THR A C 1
ATOM 1473 O O . THR A 1 182 ? -4.127 -12.241 -2.274 1.00 91.12 182 THR A O 1
ATOM 1476 N N . TYR A 1 183 ? -4.167 -10.000 -2.411 1.00 95.44 183 TYR A N 1
ATOM 1477 C CA . TYR A 1 183 ? -3.474 -9.784 -1.145 1.00 95.44 183 TYR A CA 1
ATOM 1478 C C . TYR A 1 183 ? -4.370 -10.126 0.038 1.00 95.44 183 TYR A C 1
ATOM 1480 O O . TYR A 1 183 ? -3.915 -10.816 0.946 1.00 95.44 183 TYR A O 1
ATOM 1488 N N . ASP A 1 184 ? -5.639 -9.711 0.012 1.00 90.69 184 ASP A N 1
ATOM 1489 C CA . ASP A 1 184 ? -6.591 -10.070 1.058 1.00 90.69 184 ASP A CA 1
ATOM 1490 C C . ASP A 1 184 ? -6.787 -11.596 1.135 1.00 90.69 184 ASP A C 1
ATOM 1492 O O . ASP A 1 184 ? -6.763 -12.164 2.227 1.00 90.69 184 ASP A O 1
ATOM 1496 N N . GLU A 1 185 ? -6.916 -12.281 -0.008 1.00 89.31 185 GLU A N 1
ATOM 1497 C CA . GLU A 1 185 ? -7.006 -13.747 -0.060 1.00 89.31 185 GLU A CA 1
ATOM 1498 C C . GLU A 1 185 ? -5.757 -14.410 0.541 1.00 89.31 185 GLU A C 1
ATOM 1500 O O . GLU A 1 185 ? -5.865 -15.289 1.397 1.00 89.31 185 GLU A O 1
ATOM 1505 N N . GLY A 1 186 ? -4.562 -13.955 0.152 1.00 91.94 186 GLY A N 1
ATOM 1506 C CA . GLY A 1 186 ? -3.302 -14.459 0.699 1.00 91.94 186 GLY A CA 1
ATOM 1507 C C . GLY A 1 186 ? -3.140 -14.186 2.196 1.00 91.94 186 GLY A C 1
ATOM 1508 O O . GLY A 1 186 ? -2.665 -15.042 2.946 1.00 91.94 186 GLY A O 1
ATOM 1509 N N . LEU A 1 187 ? -3.569 -13.011 2.659 1.00 92.00 187 LEU A N 1
ATOM 1510 C CA . LEU A 1 187 ? -3.509 -12.637 4.066 1.00 92.00 187 LEU A CA 1
ATOM 1511 C C . LEU A 1 187 ? -4.435 -13.515 4.921 1.00 92.00 187 LEU A C 1
ATOM 1513 O O . LEU A 1 187 ? -4.022 -13.948 5.998 1.00 92.00 187 LEU A O 1
ATOM 1517 N N . LEU A 1 188 ? -5.654 -13.787 4.449 1.00 87.62 188 LEU A N 1
ATOM 1518 C CA . LEU A 1 188 ? -6.663 -14.573 5.170 1.00 87.62 188 LEU A CA 1
ATOM 1519 C C . LEU A 1 188 ? -6.452 -16.092 5.077 1.00 87.62 188 LEU A C 1
ATOM 1521 O O . LEU A 1 188 ? -6.992 -16.827 5.903 1.00 87.62 188 LEU A O 1
ATOM 1525 N N . SER A 1 189 ? -5.702 -16.554 4.079 1.00 89.56 189 SER A N 1
ATOM 1526 C CA . SER A 1 189 ? -5.419 -17.970 3.836 1.00 89.56 189 SER A CA 1
ATOM 1527 C C . SER A 1 189 ? -4.059 -18.373 4.429 1.00 89.56 189 SER A C 1
ATOM 1529 O O . SER A 1 189 ? -3.787 -18.109 5.601 1.00 89.56 189 SER A O 1
ATOM 1531 N N . ASP A 1 190 ? -3.196 -19.018 3.640 1.00 91.44 190 ASP A N 1
ATOM 1532 C CA . ASP A 1 190 ? -1.858 -19.453 4.028 1.00 91.44 190 ASP A CA 1
ATOM 1533 C C . ASP A 1 190 ? -0.727 -18.745 3.262 1.00 91.44 190 ASP A C 1
ATOM 1535 O O . ASP A 1 190 ? -0.931 -17.947 2.343 1.00 91.44 190 ASP A O 1
ATOM 1539 N N . ASP A 1 191 ? 0.508 -19.030 3.673 1.00 95.38 191 ASP A N 1
ATOM 1540 C CA . ASP A 1 191 ? 1.707 -18.420 3.099 1.00 95.38 191 ASP A CA 1
ATOM 1541 C C . ASP A 1 191 ? 1.954 -18.828 1.647 1.00 95.38 191 ASP A C 1
ATOM 1543 O O . ASP A 1 191 ? 2.587 -18.071 0.917 1.00 95.38 191 ASP A O 1
ATOM 1547 N N . LYS A 1 192 ? 1.428 -19.969 1.183 1.00 96.19 192 LYS A N 1
ATOM 1548 C CA . LYS A 1 192 ? 1.542 -20.375 -0.225 1.00 96.19 192 LYS A CA 1
ATOM 1549 C C . LYS A 1 192 ? 0.627 -19.524 -1.095 1.00 96.19 192 LYS A C 1
ATOM 1551 O O . LYS A 1 192 ? 1.037 -19.099 -2.175 1.00 96.19 192 LYS A O 1
ATOM 1556 N N . VAL A 1 193 ? -0.589 -19.239 -0.626 1.00 96.00 193 VAL A N 1
ATOM 1557 C CA . VAL A 1 193 ? -1.522 -18.352 -1.335 1.00 96.00 193 VAL A CA 1
ATOM 1558 C C . VAL A 1 193 ? -0.957 -16.933 -1.397 1.00 96.00 193 VAL A C 1
ATOM 1560 O O . VAL A 1 193 ? -0.891 -16.361 -2.490 1.00 96.00 193 VAL A O 1
ATOM 1563 N N . LEU A 1 194 ? -0.453 -16.409 -0.272 1.00 96.50 194 LEU A N 1
ATOM 1564 C CA . LEU A 1 194 ? 0.212 -15.101 -0.224 1.00 96.50 194 LEU A CA 1
ATOM 1565 C C . LEU A 1 194 ? 1.461 -15.051 -1.115 1.00 96.50 194 LEU A C 1
ATOM 1567 O O . LEU A 1 194 ? 1.623 -14.106 -1.888 1.00 96.50 194 LEU A O 1
ATOM 1571 N N . ALA A 1 195 ? 2.303 -16.089 -1.080 1.00 96.44 195 ALA A N 1
ATOM 1572 C CA . ALA A 1 195 ? 3.442 -16.222 -1.983 1.00 96.44 195 ALA A CA 1
ATOM 1573 C C . ALA A 1 195 ? 2.990 -16.196 -3.448 1.00 96.44 195 ALA A C 1
ATOM 1575 O O . ALA A 1 195 ? 3.583 -15.494 -4.257 1.00 96.44 195 ALA A O 1
ATOM 1576 N N . SER A 1 196 ? 1.907 -16.890 -3.808 1.00 95.94 196 SER A N 1
ATOM 1577 C CA . SER A 1 196 ? 1.407 -16.878 -5.188 1.00 95.94 196 SER A CA 1
ATOM 1578 C C . SER A 1 196 ? 0.961 -15.480 -5.638 1.00 95.94 196 SER A C 1
ATOM 1580 O O . SER A 1 196 ? 1.212 -15.088 -6.780 1.00 95.94 196 SER A O 1
ATOM 1582 N N . ALA A 1 197 ? 0.330 -14.703 -4.748 1.00 96.19 197 ALA A N 1
ATOM 1583 C CA . ALA A 1 197 ? -0.091 -13.335 -5.034 1.00 96.19 197 ALA A CA 1
ATOM 1584 C C . ALA A 1 197 ? 1.126 -12.433 -5.284 1.00 96.19 197 ALA A C 1
ATOM 1586 O O . ALA A 1 197 ? 1.210 -11.782 -6.326 1.00 96.19 197 ALA A O 1
ATOM 1587 N N . LEU A 1 198 ? 2.111 -12.478 -4.384 1.00 96.62 198 LEU A N 1
ATOM 1588 C CA . LEU A 1 198 ? 3.351 -11.709 -4.493 1.00 96.62 198 LEU A CA 1
ATOM 1589 C C . LEU A 1 198 ? 4.183 -12.131 -5.712 1.00 96.62 198 LEU A C 1
ATOM 1591 O O . LEU A 1 198 ? 4.709 -11.277 -6.420 1.00 96.62 198 LEU A O 1
ATOM 1595 N N . TRP A 1 199 ? 4.239 -13.426 -6.024 1.00 95.88 199 TRP A N 1
ATOM 1596 C CA . TRP A 1 199 ? 4.936 -13.963 -7.193 1.00 95.88 199 TRP A CA 1
ATOM 1597 C C . TRP A 1 199 ? 4.353 -13.463 -8.515 1.00 95.88 199 TRP A C 1
ATOM 1599 O O . TRP A 1 199 ? 5.089 -13.050 -9.411 1.00 95.88 199 TRP A O 1
ATOM 1609 N N . ARG A 1 200 ? 3.022 -13.440 -8.635 1.00 95.19 200 ARG A N 1
ATOM 1610 C CA . ARG A 1 200 ? 2.353 -12.876 -9.815 1.00 95.19 200 ARG A CA 1
ATOM 1611 C C . ARG A 1 200 ? 2.564 -11.369 -9.927 1.00 95.19 200 ARG A C 1
ATOM 1613 O O . ARG A 1 200 ? 2.659 -10.871 -11.044 1.00 95.19 200 ARG A O 1
ATOM 1620 N N . ARG A 1 201 ? 2.593 -10.662 -8.793 1.00 94.50 201 ARG A N 1
ATOM 1621 C CA . ARG A 1 201 ? 2.525 -9.197 -8.754 1.00 94.50 201 ARG A CA 1
ATOM 1622 C C . ARG A 1 201 ? 3.885 -8.507 -8.822 1.00 94.50 201 ARG A C 1
ATOM 1624 O O . ARG A 1 201 ? 4.029 -7.577 -9.602 1.00 94.50 201 ARG A O 1
ATOM 1631 N N . PHE A 1 202 ? 4.859 -8.963 -8.042 1.00 94.81 202 PHE A N 1
ATOM 1632 C CA . PHE A 1 202 ? 6.201 -8.373 -7.975 1.00 94.81 202 PHE A CA 1
ATOM 1633 C C . PHE A 1 202 ? 7.197 -9.033 -8.921 1.00 94.81 202 PHE A C 1
ATOM 1635 O O . PHE A 1 202 ? 8.118 -8.379 -9.390 1.00 94.81 202 PHE A O 1
ATOM 1642 N N . PHE A 1 203 ? 7.009 -10.321 -9.198 1.00 92.81 203 PHE A N 1
ATOM 1643 C CA . PHE A 1 203 ? 7.975 -11.122 -9.945 1.00 92.81 203 PHE A CA 1
ATOM 1644 C C . PHE A 1 203 ? 7.445 -11.556 -11.313 1.00 92.81 203 PHE A C 1
ATOM 1646 O O . PHE A 1 203 ? 8.078 -12.361 -11.976 1.00 92.81 203 PHE A O 1
ATOM 1653 N N . GLU A 1 204 ? 6.269 -11.085 -11.737 1.00 91.50 204 GLU A N 1
ATOM 1654 C CA . GLU A 1 204 ? 5.690 -11.397 -13.054 1.00 91.50 204 GLU A CA 1
ATOM 1655 C C . GLU A 1 204 ? 5.650 -12.905 -13.383 1.00 91.50 204 GLU A C 1
ATOM 1657 O O . GLU A 1 204 ? 5.761 -13.311 -14.537 1.00 91.50 204 GLU A O 1
ATOM 1662 N N . ARG A 1 205 ? 5.446 -13.760 -12.366 1.00 88.75 205 ARG A N 1
ATOM 1663 C CA . ARG A 1 205 ? 5.481 -15.237 -12.486 1.00 88.75 205 ARG A CA 1
ATOM 1664 C C . ARG A 1 205 ? 6.869 -15.802 -12.828 1.00 88.75 205 ARG A C 1
ATOM 1666 O O . ARG A 1 205 ? 6.981 -16.937 -13.282 1.00 88.75 205 ARG A O 1
ATOM 1673 N N . SER A 1 206 ? 7.925 -15.041 -12.571 1.00 87.25 206 SER A N 1
ATOM 1674 C CA . SER A 1 206 ? 9.319 -15.429 -12.757 1.00 87.25 206 SER A CA 1
ATOM 1675 C C . SER A 1 206 ? 10.169 -14.929 -11.591 1.00 87.25 206 SER A C 1
ATOM 1677 O O . SER A 1 206 ? 10.499 -13.752 -11.485 1.00 87.25 206 SER A O 1
ATOM 1679 N N . CYS A 1 207 ? 10.538 -15.835 -10.687 1.00 83.06 207 CYS A N 1
ATOM 1680 C CA . CYS A 1 207 ? 11.383 -15.504 -9.544 1.00 83.06 207 CYS A CA 1
ATOM 1681 C C . CYS A 1 207 ? 12.678 -16.305 -9.644 1.00 83.06 207 CYS A C 1
ATOM 1683 O O . CYS A 1 207 ? 12.663 -17.520 -9.458 1.00 83.06 207 CYS A O 1
ATOM 1685 N N . ASN A 1 208 ? 13.779 -15.623 -9.963 1.00 80.12 208 ASN A N 1
ATOM 1686 C CA . ASN A 1 208 ? 15.084 -16.267 -10.136 1.00 80.12 208 ASN A CA 1
ATOM 1687 C C . ASN A 1 208 ? 15.632 -16.816 -8.808 1.00 80.12 208 ASN A C 1
ATOM 1689 O O . ASN A 1 208 ? 16.278 -17.858 -8.800 1.00 80.12 208 ASN A O 1
ATOM 1693 N N . ASP A 1 209 ? 15.351 -16.129 -7.695 1.00 87.12 209 ASP A N 1
ATOM 1694 C CA . ASP A 1 209 ? 15.728 -16.554 -6.346 1.00 87.12 209 ASP A CA 1
ATOM 1695 C C . ASP A 1 209 ? 14.476 -16.730 -5.467 1.00 87.12 209 ASP A C 1
ATOM 1697 O O . ASP A 1 209 ? 13.901 -15.734 -5.014 1.00 87.12 209 ASP A O 1
ATOM 1701 N N . PRO A 1 210 ? 14.058 -17.974 -5.166 1.00 89.12 210 PRO A N 1
ATOM 1702 C CA . PRO A 1 210 ? 12.929 -18.248 -4.278 1.00 89.12 210 PRO A CA 1
ATOM 1703 C C . PRO A 1 210 ? 13.033 -17.585 -2.894 1.00 89.12 210 PRO A C 1
ATOM 1705 O O . PRO A 1 210 ? 11.999 -17.317 -2.276 1.00 89.12 210 PRO A O 1
ATOM 1708 N N . LYS A 1 211 ? 14.246 -17.267 -2.412 1.00 91.06 211 LYS A N 1
ATOM 1709 C CA . LYS A 1 211 ? 14.441 -16.555 -1.139 1.00 91.06 211 LYS A CA 1
ATOM 1710 C C . LYS A 1 211 ? 13.868 -15.142 -1.166 1.00 91.06 211 LYS A C 1
ATOM 1712 O O . LYS A 1 211 ? 13.412 -14.657 -0.132 1.00 91.06 211 LYS A O 1
ATOM 1717 N N . ASN A 1 212 ? 13.841 -14.483 -2.326 1.00 91.19 212 ASN A N 1
ATOM 1718 C CA . ASN A 1 212 ? 13.222 -13.163 -2.464 1.00 91.19 212 ASN A CA 1
ATOM 1719 C C . ASN A 1 212 ? 11.714 -13.252 -2.207 1.00 91.19 212 ASN A C 1
ATOM 1721 O O . ASN A 1 212 ? 11.149 -12.433 -1.481 1.00 91.19 212 ASN A O 1
ATOM 1725 N N . LEU A 1 213 ? 11.068 -14.295 -2.736 1.00 93.19 213 LEU A N 1
ATOM 1726 C CA . LEU A 1 213 ? 9.646 -14.522 -2.508 1.00 93.19 213 LEU A CA 1
ATOM 1727 C C . LEU A 1 213 ? 9.352 -14.855 -1.039 1.00 93.19 213 LEU A C 1
ATOM 1729 O O . LEU A 1 213 ? 8.434 -14.282 -0.455 1.00 93.19 213 LEU A O 1
ATOM 1733 N N . GLU A 1 214 ? 10.156 -15.727 -0.426 1.00 93.38 214 GLU A N 1
ATOM 1734 C CA . GLU A 1 214 ? 10.053 -16.033 1.006 1.00 93.38 214 GLU A CA 1
ATOM 1735 C C . GLU A 1 214 ? 10.231 -14.773 1.870 1.00 93.38 214 GLU A C 1
ATOM 1737 O O . GLU A 1 214 ? 9.449 -14.531 2.792 1.00 93.38 214 GLU A O 1
ATOM 1742 N N . THR A 1 215 ? 11.218 -13.934 1.544 1.00 93.06 215 THR A N 1
ATOM 1743 C CA . THR A 1 215 ? 11.477 -12.663 2.237 1.00 93.06 215 THR A CA 1
ATOM 1744 C C . THR A 1 215 ? 10.282 -11.719 2.129 1.00 93.06 215 THR A C 1
ATOM 1746 O O . THR A 1 215 ? 9.871 -11.146 3.136 1.00 93.06 215 THR A O 1
ATOM 1749 N N . MET A 1 216 ? 9.663 -11.598 0.949 1.00 94.00 216 MET A N 1
ATOM 1750 C CA . MET A 1 216 ? 8.458 -10.778 0.762 1.00 94.00 216 MET A CA 1
ATOM 1751 C C . MET A 1 216 ? 7.267 -11.292 1.580 1.00 94.00 216 MET A C 1
ATOM 1753 O O . MET A 1 216 ? 6.550 -10.498 2.187 1.00 94.00 216 MET A O 1
ATOM 1757 N N . VAL A 1 217 ? 7.064 -12.611 1.647 1.00 95.56 217 VAL A N 1
ATOM 1758 C CA . VAL A 1 217 ? 5.999 -13.210 2.469 1.00 95.56 217 VAL A CA 1
ATOM 1759 C C . VAL A 1 217 ? 6.228 -12.911 3.949 1.00 95.56 217 VAL A C 1
ATOM 1761 O O . VAL A 1 217 ? 5.327 -12.397 4.617 1.00 95.56 217 VAL A O 1
ATOM 1764 N N . LYS A 1 218 ? 7.443 -13.170 4.457 1.00 94.56 218 LYS A N 1
ATOM 1765 C CA . LYS A 1 218 ? 7.826 -12.858 5.844 1.00 94.56 218 LYS A CA 1
ATOM 1766 C C . LYS A 1 218 ? 7.620 -11.379 6.149 1.00 94.56 218 LYS A C 1
ATOM 1768 O O . LYS A 1 218 ? 7.003 -11.048 7.160 1.00 94.56 218 LYS A O 1
ATOM 1773 N N . TYR A 1 219 ? 8.069 -10.508 5.248 1.00 95.12 219 TYR A N 1
ATOM 1774 C CA . TYR A 1 219 ? 7.906 -9.067 5.362 1.00 95.12 219 TYR A CA 1
ATOM 1775 C C . TYR A 1 219 ? 6.439 -8.668 5.530 1.00 95.12 219 TYR A C 1
ATOM 1777 O O . TYR A 1 219 ? 6.091 -8.032 6.523 1.00 95.12 219 TYR A O 1
ATOM 1785 N N . VAL A 1 220 ? 5.562 -9.091 4.612 1.00 96.06 220 VAL A N 1
ATOM 1786 C CA . VAL A 1 220 ? 4.130 -8.758 4.665 1.00 96.06 220 VAL A CA 1
ATOM 1787 C C . VAL A 1 220 ? 3.502 -9.256 5.965 1.00 96.06 220 VAL A C 1
ATOM 1789 O O . VAL A 1 220 ? 2.789 -8.507 6.631 1.00 96.06 220 VAL A O 1
ATOM 1792 N N . ARG A 1 221 ? 3.800 -10.491 6.386 1.00 94.81 221 ARG A N 1
ATOM 1793 C CA . ARG A 1 221 ? 3.282 -11.046 7.648 1.00 94.81 221 ARG A CA 1
ATOM 1794 C C . ARG A 1 221 ? 3.750 -10.247 8.866 1.00 94.81 221 ARG A C 1
ATOM 1796 O O . ARG A 1 221 ? 2.945 -9.972 9.755 1.00 94.81 221 ARG A O 1
ATOM 1803 N N . MET A 1 222 ? 5.023 -9.855 8.907 1.00 94.12 222 MET A N 1
ATOM 1804 C CA . MET A 1 222 ? 5.578 -9.045 9.994 1.00 94.12 222 MET A CA 1
ATOM 1805 C C . MET A 1 222 ? 4.964 -7.646 10.040 1.00 94.12 222 MET A C 1
ATOM 1807 O O . MET A 1 222 ? 4.575 -7.203 11.119 1.00 94.12 222 MET A O 1
ATOM 1811 N N . GLN A 1 223 ? 4.822 -6.979 8.892 1.00 94.50 223 GLN A N 1
ATOM 1812 C CA . GLN A 1 223 ? 4.192 -5.659 8.821 1.00 94.50 223 GLN A CA 1
ATOM 1813 C C . GLN A 1 223 ? 2.731 -5.709 9.248 1.00 94.50 223 GLN A C 1
ATOM 1815 O O . GLN A 1 223 ? 2.310 -4.912 10.080 1.00 94.50 223 GLN A O 1
ATOM 1820 N N . MET A 1 224 ? 1.964 -6.678 8.743 1.00 94.12 224 MET A N 1
ATOM 1821 C CA . MET A 1 224 ? 0.559 -6.824 9.120 1.00 94.12 224 MET A CA 1
ATOM 1822 C C . MET A 1 224 ? 0.401 -7.117 10.609 1.00 94.12 224 MET A C 1
ATOM 1824 O O . MET A 1 224 ? -0.449 -6.513 11.251 1.00 94.12 224 MET A O 1
ATOM 1828 N N . LYS A 1 225 ? 1.262 -7.962 11.189 1.00 92.75 225 LYS A N 1
ATOM 1829 C CA . LYS A 1 225 ? 1.283 -8.188 12.639 1.00 92.75 225 LYS A CA 1
ATOM 1830 C C . LYS A 1 225 ? 1.629 -6.911 13.410 1.00 92.75 225 LYS A C 1
ATOM 1832 O O . LYS A 1 225 ? 1.041 -6.658 14.454 1.00 92.75 225 LYS A O 1
ATOM 1837 N N . TYR A 1 226 ? 2.589 -6.120 12.940 1.00 93.62 226 TYR A N 1
ATOM 1838 C CA . TYR A 1 226 ? 2.933 -4.846 13.570 1.00 93.62 226 TYR A CA 1
ATOM 1839 C C . TYR A 1 226 ? 1.754 -3.863 13.531 1.00 93.62 226 TYR A C 1
ATOM 1841 O O . TYR A 1 226 ? 1.389 -3.322 14.571 1.00 93.62 226 TYR A O 1
ATOM 1849 N N . LEU A 1 227 ? 1.122 -3.689 12.366 1.00 92.38 227 LEU A N 1
ATOM 1850 C CA . LEU A 1 227 ? -0.028 -2.802 12.188 1.00 92.38 227 LEU A CA 1
ATOM 1851 C C . LEU A 1 227 ? -1.244 -3.250 13.006 1.00 92.38 227 LEU A C 1
ATOM 1853 O O . LEU A 1 227 ? -1.914 -2.407 13.595 1.00 92.38 227 LEU A O 1
ATOM 1857 N N . ASP A 1 228 ? -1.510 -4.554 13.084 1.00 89.94 228 ASP A N 1
ATOM 1858 C CA . ASP A 1 228 ? -2.585 -5.126 13.905 1.00 89.94 228 ASP A CA 1
ATOM 1859 C C . ASP A 1 228 ? -2.408 -4.756 15.389 1.00 89.94 228 ASP A C 1
ATOM 1861 O O . ASP A 1 228 ? -3.349 -4.313 16.041 1.00 89.94 228 ASP A O 1
ATOM 1865 N N . ASN A 1 229 ? -1.166 -4.784 15.885 1.00 91.00 229 ASN A N 1
ATOM 1866 C CA . ASN A 1 229 ? -0.833 -4.406 17.262 1.00 91.00 229 ASN A CA 1
ATOM 1867 C C . ASN A 1 229 ? -0.786 -2.887 17.523 1.00 91.00 229 ASN A C 1
ATOM 1869 O O . ASN A 1 229 ? -0.630 -2.488 18.678 1.00 91.00 229 ASN A O 1
ATOM 1873 N N . LEU A 1 230 ? -0.895 -2.029 16.501 1.00 91.81 230 LEU A N 1
ATOM 1874 C CA . LEU A 1 230 ? -0.977 -0.583 16.722 1.00 91.81 230 LEU A CA 1
ATOM 1875 C C . LEU A 1 230 ? -2.317 -0.209 17.355 1.00 91.81 230 LEU A C 1
ATOM 1877 O O . LEU A 1 230 ? -3.381 -0.638 16.897 1.00 91.81 230 LEU A O 1
ATOM 1881 N N . THR A 1 231 ? -2.261 0.663 18.359 1.00 92.44 231 THR A N 1
ATOM 1882 C CA . THR A 1 231 ? -3.459 1.283 18.925 1.00 92.44 231 THR A CA 1
ATOM 1883 C C . THR A 1 231 ? -4.127 2.199 17.896 1.00 92.44 231 THR A C 1
ATOM 1885 O O . THR A 1 231 ? -3.498 2.668 16.937 1.00 92.44 231 THR A O 1
ATOM 1888 N N . GLU A 1 232 ? -5.420 2.466 18.079 1.00 90.94 232 GLU A N 1
ATOM 1889 C CA . GLU A 1 232 ? -6.129 3.444 17.250 1.00 90.94 232 GLU A CA 1
ATOM 1890 C C . GLU A 1 232 ? -5.481 4.831 17.378 1.00 90.94 232 GLU A C 1
ATOM 1892 O O . GLU A 1 232 ? -5.339 5.542 16.380 1.00 90.94 232 GLU A O 1
ATOM 1897 N N . GLU A 1 233 ? -5.047 5.198 18.583 1.00 92.19 233 GLU A N 1
ATOM 1898 C CA . GLU A 1 233 ? -4.353 6.447 18.875 1.00 92.19 233 GLU A CA 1
ATOM 1899 C C . GLU A 1 233 ? -3.048 6.568 18.080 1.00 92.19 233 GLU A C 1
ATOM 1901 O O . GLU A 1 233 ? -2.848 7.573 17.396 1.00 92.19 233 GLU A O 1
ATOM 1906 N N . ASP A 1 234 ? -2.197 5.538 18.100 1.00 92.38 234 ASP A N 1
ATOM 1907 C CA . ASP A 1 234 ? -0.921 5.535 17.373 1.00 92.38 234 ASP A CA 1
ATOM 1908 C C . ASP A 1 234 ? -1.122 5.584 15.856 1.00 92.38 234 ASP A C 1
ATOM 1910 O O . ASP A 1 234 ? -0.412 6.304 15.143 1.00 92.38 234 ASP A O 1
ATOM 1914 N N . TYR A 1 235 ? -2.120 4.851 15.353 1.00 92.19 235 TYR A N 1
ATOM 1915 C CA . TYR A 1 235 ? -2.477 4.878 13.938 1.00 92.19 235 TYR A CA 1
ATOM 1916 C C . TYR A 1 235 ? -2.956 6.272 13.517 1.00 92.19 235 TYR A C 1
ATOM 1918 O O . TYR A 1 235 ? -2.491 6.823 12.519 1.00 92.19 235 TYR A O 1
ATOM 1926 N N . ARG A 1 236 ? -3.841 6.896 14.306 1.00 91.69 236 ARG A N 1
ATOM 1927 C CA . ARG A 1 236 ? -4.329 8.262 14.054 1.00 91.69 236 ARG A CA 1
ATOM 1928 C C . ARG A 1 236 ? -3.238 9.321 14.208 1.00 91.69 236 ARG A C 1
ATOM 1930 O O . ARG A 1 236 ? -3.300 10.342 13.529 1.00 91.69 236 ARG A O 1
ATOM 1937 N N . ALA A 1 237 ? -2.244 9.085 15.058 1.00 91.44 237 ALA A N 1
ATOM 1938 C CA . ALA A 1 237 ? -1.063 9.933 15.183 1.00 91.44 237 ALA A CA 1
ATOM 1939 C C . ALA A 1 237 ? -0.078 9.779 14.005 1.00 91.44 237 ALA A C 1
ATOM 1941 O O . ALA A 1 237 ? 0.904 10.512 13.933 1.00 91.44 237 ALA A O 1
ATOM 1942 N N . CYS A 1 238 ? -0.329 8.856 13.065 1.00 88.75 238 CYS A N 1
ATOM 1943 C CA . CYS A 1 238 ? 0.552 8.556 11.930 1.00 88.75 238 CYS A CA 1
ATOM 1944 C C . CYS A 1 238 ? 1.966 8.112 12.353 1.00 88.75 238 CYS A C 1
ATOM 1946 O O . CYS A 1 238 ? 2.943 8.285 11.615 1.00 88.75 238 CYS A O 1
ATOM 1948 N N . HIS A 1 239 ? 2.092 7.492 13.531 1.00 85.12 239 HIS A N 1
ATOM 1949 C CA . HIS A 1 239 ? 3.352 6.967 14.063 1.00 85.12 239 HIS A CA 1
ATOM 1950 C C . HIS A 1 239 ? 3.707 5.588 13.482 1.00 85.12 239 HIS A C 1
ATOM 1952 O O . HIS A 1 239 ? 4.143 4.682 14.191 1.00 85.12 239 HIS A O 1
ATOM 1958 N N . ILE A 1 240 ? 3.539 5.423 12.170 1.00 88.31 240 ILE A N 1
ATOM 1959 C CA . ILE A 1 240 ? 3.837 4.169 11.478 1.00 88.31 240 ILE A CA 1
ATOM 1960 C C . ILE A 1 240 ? 5.337 4.085 11.210 1.00 88.31 240 ILE A C 1
ATOM 1962 O O . ILE A 1 240 ? 5.934 4.985 10.607 1.00 88.31 240 ILE A O 1
ATOM 1966 N N . LYS A 1 241 ? 5.938 2.984 11.660 1.00 88.06 241 LYS A N 1
ATOM 1967 C CA . LYS A 1 241 ? 7.315 2.607 11.349 1.00 88.06 241 LYS A CA 1
ATOM 1968 C C . LYS A 1 241 ? 7.286 1.426 10.392 1.00 88.06 241 LYS A C 1
ATOM 1970 O O . LYS A 1 241 ? 6.894 0.331 10.779 1.00 88.06 241 LYS A O 1
ATOM 1975 N N . TRP A 1 242 ? 7.727 1.634 9.159 1.00 89.88 242 TRP A N 1
ATOM 1976 C CA . TRP A 1 242 ? 7.926 0.528 8.230 1.00 89.88 242 TRP A CA 1
ATOM 1977 C C . TRP A 1 242 ? 9.175 -0.234 8.647 1.00 89.88 242 TRP A C 1
ATOM 1979 O O . TRP A 1 242 ? 10.291 0.259 8.493 1.00 89.88 242 TRP A O 1
ATOM 1989 N N . LEU A 1 243 ? 8.973 -1.414 9.240 1.00 79.50 243 LEU A N 1
ATOM 1990 C CA . LEU A 1 243 ? 10.078 -2.281 9.652 1.00 79.50 243 LEU A CA 1
ATOM 1991 C C . LEU A 1 243 ? 10.992 -2.560 8.447 1.00 79.50 243 LEU A C 1
ATOM 1993 O O . LEU A 1 243 ? 10.469 -2.841 7.365 1.00 79.50 243 LEU A O 1
ATOM 1997 N N . PRO A 1 244 ? 12.323 -2.480 8.595 1.00 70.75 244 PRO A N 1
ATOM 1998 C CA . PRO A 1 244 ? 13.218 -2.848 7.518 1.00 70.75 244 PRO A CA 1
ATOM 1999 C C . PRO A 1 244 ? 13.037 -4.346 7.235 1.00 70.75 244 PRO A C 1
ATOM 2001 O O . PRO A 1 244 ? 13.028 -5.152 8.165 1.00 70.75 244 PRO A O 1
ATOM 2004 N N . PRO A 1 245 ? 12.840 -4.746 5.978 1.00 68.06 245 PRO A N 1
ATOM 2005 C CA . PRO A 1 245 ? 12.844 -6.157 5.625 1.00 68.06 245 PRO A CA 1
ATOM 2006 C C . PRO A 1 245 ? 14.243 -6.750 5.855 1.00 68.06 245 PRO A C 1
ATOM 2008 O O . PRO A 1 245 ? 15.229 -6.317 5.261 1.00 68.06 245 PRO A O 1
ATOM 2011 N N . GLU A 1 246 ? 14.329 -7.742 6.736 1.00 68.38 246 GLU A N 1
ATOM 2012 C CA . GLU A 1 246 ? 15.564 -8.479 7.003 1.00 68.38 246 GLU A CA 1
ATOM 2013 C C . GLU A 1 246 ? 15.640 -9.693 6.073 1.00 68.38 246 GLU A C 1
ATOM 2015 O O . GLU A 1 246 ? 14.750 -10.549 6.068 1.00 68.38 246 GLU A O 1
ATOM 2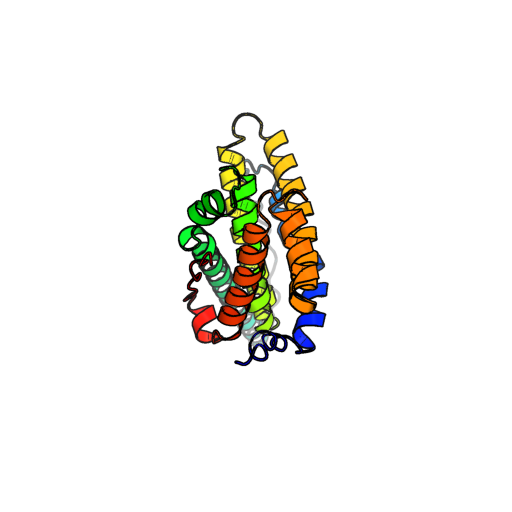020 N N . LYS A 1 247 ? 16.701 -9.768 5.265 1.00 58.44 247 LYS A N 1
ATOM 2021 C CA . LYS A 1 247 ? 16.993 -10.944 4.440 1.00 58.44 247 LYS A CA 1
ATOM 2022 C C . LYS A 1 247 ? 17.770 -11.938 5.306 1.00 58.44 247 LYS A C 1
ATOM 2024 O O . LYS A 1 247 ? 18.776 -11.560 5.902 1.00 58.44 247 LYS A O 1
ATOM 2029 N N . THR A 1 248 ? 17.251 -13.161 5.431 1.00 53.44 248 THR A N 1
ATOM 2030 C CA . THR A 1 248 ? 17.873 -14.251 6.209 1.00 53.44 248 THR A CA 1
ATOM 2031 C C . THR A 1 248 ? 18.850 -15.058 5.367 1.00 53.44 248 THR A C 1
ATOM 2033 O O . THR A 1 248 ? 18.593 -15.218 4.150 1.00 53.44 248 THR A O 1
#

InterPro domains:
  IPR007129 Ubiquinol-cytochrome c chaperone, CBP3 [PTHR12184] (60-247)
  IPR021150 Ubiquinol-cytochrome c chaperone [PF03981] (103-242)

Nearest PDB structures (foldseek):
  6rwt-assembly1_A  TM=8.204E-01  e=8.344E-05  Brucella abortus NCTC 8038
  6i1z-assembly1_B  TM=1.779E-01  e=1.899E+00  Zea mays
  8t6b-assembly1_A  TM=2.550E-01  e=4.448E+00  Homo sapiens

Radius of gyration: 21.8 Å; Cα contacts (8 Å, |Δi|>4): 172; chains: 1; bounding box: 58×67×44 Å

Foldseek 3Di:
DDPPPPPPLPDDDPDPLLVVLLVPQQVLQVVLLCCLLPVDPDPDDDDDDDDDDDDDDDDVVVVVVVVVVVVVVVVLLVLLLVLLLLLLVCLVPQPPLVCCCPLQVFPPDLLSVLLSSLLSLLLLLSLLCVVPPSSSSSNSSNSNNSSVVLSVVLCVVCVVPVPVSSVVSVVSSVVSSVLSSQCSVPVPDDLVSNLVSCCCRRVVVHGPDVLSSVLVSVLSSVQSVVSSPDDPVCSSVSVDHRDPRDRD

pLDDT: mean 77.31, std 22.05, range [26.25, 97.94]

Solvent-accessible surface area (backbone atoms only — not comparable to full-atom values): 14597 Å² total; per-residue (Å²): 135,84,86,80,77,84,81,80,80,84,77,88,76,85,52,79,61,56,70,60,50,59,77,57,45,60,75,61,45,51,69,55,46,50,60,67,77,63,59,73,89,76,76,89,76,89,80,88,78,90,81,90,81,86,88,75,94,68,65,66,70,60,54,50,55,52,50,51,52,51,52,51,52,54,50,53,52,50,51,35,41,53,44,11,36,51,48,36,48,47,49,73,72,57,46,66,60,70,54,50,29,63,72,61,70,37,65,97,43,75,65,47,52,46,56,56,51,49,58,52,50,50,55,52,38,60,56,28,49,75,55,47,74,62,12,53,53,22,33,51,25,26,53,49,42,50,53,53,51,51,54,53,51,40,48,68,75,23,66,91,42,58,68,60,36,51,51,52,52,47,52,50,49,57,49,48,58,53,47,53,55,39,48,49,52,13,69,71,59,46,70,67,51,29,35,51,38,48,34,51,69,76,33,73,72,56,69,95,51,65,65,45,52,52,42,51,44,52,39,52,53,52,49,51,54,52,54,68,71,49,49,71,66,46,58,71,68,50,70,75,75,68,75,80,79,74,83,130